Protein AF-A0A1L5F474-F1 (afdb_monomer)

Radius of gyration: 20.45 Å; Cα contacts (8 Å, |Δi|>4): 231; chains: 1; bounding box: 48×56×51 Å

Solvent-accessible surface area (backbone atoms only — not comparable to full-atom values): 13582 Å² total; per-residue (Å²): 78,25,45,49,99,73,56,52,64,75,55,48,46,53,53,47,50,52,28,51,78,68,73,43,86,62,67,48,49,37,21,39,47,88,67,33,95,58,59,66,64,55,47,56,61,44,50,77,70,38,75,96,42,57,77,45,77,23,29,89,84,50,83,69,36,59,54,78,58,49,77,72,47,37,75,93,40,76,46,71,70,80,62,70,86,91,40,46,65,68,63,49,52,27,63,72,58,76,43,83,78,57,87,75,73,69,94,60,100,56,103,72,82,82,78,74,72,85,54,74,45,79,43,78,34,82,93,17,28,37,37,34,47,55,59,60,57,62,92,71,59,50,54,64,69,37,49,58,63,77,40,38,70,57,54,60,37,44,71,63,25,78,45,96,81,66,81,76,79,83,64,80,67,32,38,55,52,51,32,34,76,72,66,78,37,60,67,71,56,54,51,51,51,53,48,52,53,48,57,49,54,57,49,54,53,54,49,53,49,52,50,50,51,50,54,52,51,53,53,54,56,64,67,73,78,117

Secondary structure (DSSP, 8-state):
-BSSTT--HHHHHHHHHHHHHTT----EEEB-GGG-S-HHHHHHHHHTT-TT--EEE--SSSTTTTHHHHTT--TT-EEE----TTSSHHHHHHHHHTS--S------SSS-------S-EEEEETTTEEEEE---STTTTTTHHHHHHHTHHHHHHHTTSSSTT--SSS-TT-HHHHHHHTTSS-HHHHHHHHHHHHHHHHHHHHHHHHHHHHHHHHHHHHTS--

Organism: Clostridium kluyveri (NCBI:txid1534)

Nearest PDB structures (foldseek):
  2rcn-assembly1_A  TM=5.311E-01  e=1.733E-11  Salmonella enterica subsp. enterica serovar Typhimurium str. LT2
  4a2i-assembly1_V  TM=5.352E-01  e=2.520E-11  Salmonella enterica subsp. enterica serovar Typhimurium
  3cnl-assembly1_A  TM=4.778E-01  e=1.167E-02  Thermotoga maritima
  1wf3-assembly1_A  TM=7.637E-01  e=7.648E+00  Thermus thermophilus HB8
  1f51-assembly2_G  TM=3.578E-01  e=9.814E+00  Bacillus subtilis

InterPro domains:
  IPR004881 Ribosome biogenesis GTPase RsgA [PTHR32120] (2-218)
  IPR004881 Ribosome biogenesis GTPase RsgA [TIGR00157] (7-196)
  IPR004881 Ribosome biogenesis GTPase RsgA [cd01854] (1-198)
  IPR010914 RsgA GTPase domain [PF03193] (1-142)
  IPR010914 RsgA GTPase domain [PS50936] (1-138)
  IPR027417 P-loop containing nucleoside triphosphate hydrolase [G3DSA:3.40.50.300] (1-141)
  IPR027417 P-loop containing nucleoside triphosphate hydrolase [SSF52540] (4-202)
  IPR030378 Circularly permuted (CP)-type guanine nucleotide-binding (G) domain [PS51721] (1-140)

Foldseek 3Di:
DEQALLQDQVLVLVVCVVCVVVVHQDAAEYEQCVRHPCVPVSVVSNCVRQPPHHYQYAYLPDDCSLVVVLVQQAPPDEDEDADDPPRCPLSSVCVQQVHPPDPPPDPDPDPDPPPQPPDFDFDARPRGGTYTDPNYDVVVVSLVVSLCVSCVVVVVQQVQAPDPPDPVPDDPRRSSVVCCVVVVDPPVSSVVSSVSVVVVVVVVVVVVVVVVVVVVVVVVVVVVVD

Structure (mmCIF, N/CA/C/O backbone):
data_AF-A0A1L5F474-F1
#
_entry.id   AF-A0A1L5F474-F1
#
loop_
_atom_site.group_PDB
_atom_site.id
_atom_site.type_symbol
_atom_site.label_atom_id
_atom_site.label_alt_id
_atom_site.label_comp_id
_atom_site.label_asym_id
_atom_site.label_entity_id
_atom_site.label_seq_id
_atom_site.pdbx_PDB_ins_code
_atom_site.Cartn_x
_atom_site.Cartn_y
_atom_site.Cartn_z
_atom_site.occupancy
_atom_site.B_iso_or_equiv
_atom_site.auth_seq_id
_atom_site.auth_comp_id
_atom_site.auth_asym_id
_atom_site.auth_atom_id
_atom_site.pdbx_PDB_model_num
ATOM 1 N N . MET A 1 1 ? -3.195 1.097 0.218 1.00 83.88 1 MET A N 1
ATOM 2 C CA . MET A 1 1 ? -2.352 1.278 -0.989 1.00 83.88 1 MET A CA 1
ATOM 3 C C . MET A 1 1 ? -1.995 2.754 -1.123 1.00 83.88 1 MET A C 1
ATOM 5 O O . MET A 1 1 ? -2.786 3.563 -0.664 1.00 83.88 1 MET A O 1
ATOM 9 N N . SER A 1 2 ? -0.843 3.127 -1.688 1.00 84.81 2 SER A N 1
ATOM 10 C CA . SER A 1 2 ? -0.497 4.543 -1.917 1.00 84.81 2 SER A CA 1
ATOM 11 C C . SER A 1 2 ? -0.770 4.985 -3.354 1.00 84.81 2 SER A C 1
ATOM 13 O O . SER A 1 2 ? -0.535 4.221 -4.283 1.00 84.81 2 SER A O 1
ATOM 15 N N . LEU A 1 3 ? -1.212 6.232 -3.531 1.00 82.62 3 LEU A N 1
ATOM 16 C CA . LEU A 1 3 ? -1.527 6.865 -4.822 1.00 82.62 3 LEU A CA 1
ATOM 17 C C . LEU A 1 3 ? -0.298 7.484 -5.521 1.00 82.62 3 LEU A C 1
ATOM 19 O O . LEU A 1 3 ? -0.404 8.460 -6.254 1.00 82.62 3 LEU A O 1
ATOM 23 N N . ASN A 1 4 ? 0.889 6.931 -5.279 1.00 78.69 4 ASN A N 1
ATOM 24 C CA . ASN A 1 4 ? 2.140 7.355 -5.912 1.00 78.69 4 ASN A CA 1
ATOM 25 C C . ASN A 1 4 ? 2.580 6.322 -6.971 1.00 78.69 4 ASN A C 1
ATOM 27 O O . ASN A 1 4 ? 1.798 5.471 -7.384 1.00 78.69 4 ASN A O 1
ATOM 31 N N . LYS A 1 5 ? 3.858 6.343 -7.374 1.00 68.50 5 LYS A N 1
ATOM 32 C CA . LYS A 1 5 ? 4.442 5.386 -8.339 1.00 68.50 5 LYS A CA 1
ATOM 33 C C . LYS A 1 5 ? 4.348 3.897 -7.931 1.00 68.50 5 LYS A C 1
ATOM 35 O O . LYS A 1 5 ? 4.703 3.045 -8.734 1.00 68.50 5 LYS A O 1
ATOM 40 N N . ASP A 1 6 ? 3.898 3.590 -6.710 1.00 68.56 6 ASP A N 1
ATOM 41 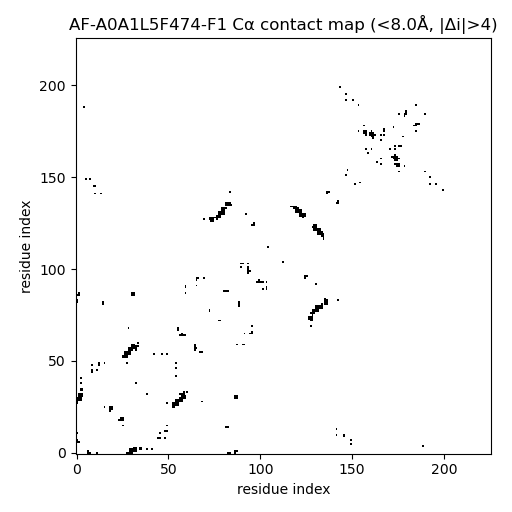C CA . ASP A 1 6 ? 3.683 2.230 -6.182 1.00 68.56 6 ASP A CA 1
ATOM 42 C C . ASP A 1 6 ? 2.188 1.819 -6.170 1.00 68.56 6 ASP A C 1
ATOM 44 O O . ASP A 1 6 ? 1.793 0.857 -5.508 1.00 68.56 6 ASP A O 1
ATOM 48 N N . PHE A 1 7 ? 1.327 2.560 -6.877 1.00 80.88 7 PHE A N 1
ATOM 49 C CA . PHE A 1 7 ? -0.065 2.172 -7.101 1.00 80.88 7 PHE A CA 1
ATOM 50 C C . PHE A 1 7 ? -0.129 0.887 -7.941 1.00 80.88 7 PHE A C 1
ATOM 52 O O . PHE A 1 7 ? 0.344 0.861 -9.077 1.00 80.88 7 PHE A O 1
ATOM 59 N N . ASN A 1 8 ? -0.721 -0.176 -7.389 1.00 82.31 8 ASN A N 1
ATOM 60 C CA . ASN A 1 8 ? -0.823 -1.475 -8.050 1.00 82.31 8 ASN A CA 1
ATOM 61 C C . ASN A 1 8 ? -2.159 -2.164 -7.723 1.00 82.31 8 ASN A C 1
ATOM 63 O O . ASN A 1 8 ? -2.368 -2.659 -6.612 1.00 82.31 8 ASN A O 1
ATOM 67 N N . VAL A 1 9 ? -3.036 -2.236 -8.726 1.00 85.38 9 VAL A N 1
ATOM 68 C CA . VAL A 1 9 ? -4.378 -2.833 -8.634 1.00 85.38 9 VAL A CA 1
ATOM 69 C C . VAL A 1 9 ? -4.314 -4.344 -8.394 1.00 85.38 9 VAL A C 1
ATOM 71 O O . VAL A 1 9 ? -4.971 -4.844 -7.487 1.00 85.38 9 VAL A O 1
ATOM 74 N N . SER A 1 10 ? -3.457 -5.081 -9.108 1.00 78.25 10 SER A N 1
ATOM 75 C CA . SER A 1 10 ? -3.305 -6.533 -8.907 1.00 78.25 10 SER A CA 1
ATOM 76 C C . SER A 1 10 ? -2.831 -6.895 -7.497 1.00 78.25 10 SER A C 1
ATOM 78 O O . SER A 1 10 ? -3.175 -7.947 -6.963 1.00 78.25 10 SER A O 1
ATOM 80 N N . ARG A 1 11 ? -2.022 -6.037 -6.872 1.00 78.31 11 ARG A N 1
ATOM 81 C CA . ARG A 1 11 ? -1.599 -6.198 -5.478 1.00 78.31 11 ARG A CA 1
ATOM 82 C C . ARG A 1 11 ? -2.772 -5.985 -4.530 1.00 78.31 11 ARG A C 1
ATOM 84 O O . ARG A 1 11 ? -2.922 -6.736 -3.568 1.00 78.31 11 ARG A O 1
ATOM 91 N N . LEU A 1 12 ? -3.591 -4.971 -4.805 1.00 85.06 12 LEU A N 1
ATOM 92 C CA . LEU A 1 12 ? -4.800 -4.698 -4.040 1.00 85.06 12 LEU A CA 1
ATOM 93 C C . LEU A 1 12 ? -5.790 -5.858 -4.081 1.00 85.06 12 LEU A C 1
ATOM 95 O O . LEU A 1 12 ? -6.280 -6.264 -3.030 1.00 85.06 12 LEU A O 1
ATOM 99 N N . GLU A 1 13 ? -6.011 -6.429 -5.257 1.00 84.38 13 GLU A N 1
ATOM 100 C CA . GLU A 1 13 ? -6.875 -7.594 -5.448 1.00 84.38 13 GLU A CA 1
ATOM 101 C C . GLU A 1 13 ? -6.460 -8.760 -4.538 1.00 84.38 13 GLU A C 1
ATOM 103 O O . GLU A 1 13 ? -7.282 -9.307 -3.808 1.00 84.38 13 GLU A O 1
ATOM 108 N N . ARG A 1 14 ? -5.157 -9.062 -4.459 1.00 80.38 14 ARG A N 1
ATOM 109 C CA . ARG A 1 14 ? -4.642 -10.108 -3.557 1.00 80.38 14 ARG A CA 1
ATOM 110 C C . ARG A 1 14 ? -4.868 -9.790 -2.079 1.00 80.38 14 ARG A C 1
ATOM 112 O O . ARG A 1 14 ? -5.187 -10.694 -1.311 1.00 80.38 14 ARG A O 1
ATOM 119 N N . TYR A 1 15 ? -4.693 -8.532 -1.660 1.00 83.50 15 TYR A N 1
ATOM 120 C CA . TYR A 1 15 ? -4.994 -8.126 -0.279 1.00 83.50 15 TYR A CA 1
ATOM 121 C C . TYR A 1 15 ? -6.467 -8.360 0.061 1.00 83.50 15 TYR A C 1
ATOM 123 O O . TYR A 1 15 ? -6.776 -8.836 1.153 1.00 83.50 15 TYR A O 1
ATOM 131 N N . ILE A 1 16 ? -7.358 -8.028 -0.876 1.00 86.50 16 ILE A N 1
ATOM 132 C CA . ILE A 1 16 ? -8.800 -8.223 -0.732 1.00 86.50 16 ILE A CA 1
ATOM 133 C C . ILE A 1 16 ? -9.119 -9.715 -0.593 1.00 86.50 16 ILE A C 1
ATOM 135 O O . ILE A 1 16 ? -9.846 -10.081 0.328 1.00 86.50 16 ILE A O 1
ATOM 139 N N . SER A 1 17 ? -8.529 -10.577 -1.427 1.00 81.00 17 SER A N 1
ATOM 140 C CA . SER A 1 17 ? -8.707 -12.033 -1.328 1.00 81.00 17 SER A CA 1
ATOM 141 C C . SER A 1 17 ? -8.313 -12.580 0.046 1.00 81.00 17 SER A C 1
ATOM 143 O O . SER A 1 17 ? -9.107 -13.274 0.667 1.00 81.00 17 SER A O 1
ATOM 145 N N . ILE A 1 18 ? -7.142 -12.204 0.576 1.00 80.00 18 ILE A N 1
ATOM 146 C CA . ILE A 1 18 ? -6.711 -12.657 1.913 1.00 80.00 18 ILE A CA 1
ATOM 147 C C . ILE A 1 18 ? -7.673 -12.197 3.003 1.00 80.00 18 ILE A C 1
ATOM 149 O O . ILE A 1 18 ? -7.975 -12.955 3.923 1.00 80.00 18 ILE A O 1
ATOM 153 N N . ALA A 1 19 ? -8.108 -10.936 2.942 1.00 84.50 19 ALA A N 1
ATOM 154 C CA . ALA A 1 19 ? -9.016 -10.394 3.943 1.00 84.50 19 ALA A CA 1
ATOM 155 C C . ALA A 1 19 ? -10.310 -11.217 3.981 1.00 84.50 19 ALA A C 1
ATOM 157 O O . ALA A 1 19 ? -10.716 -11.656 5.058 1.00 84.50 19 ALA A O 1
ATOM 158 N N . TRP A 1 20 ? -10.880 -11.522 2.815 1.00 83.50 20 TRP A N 1
ATOM 159 C CA . TRP A 1 20 ? -12.056 -12.381 2.712 1.00 83.50 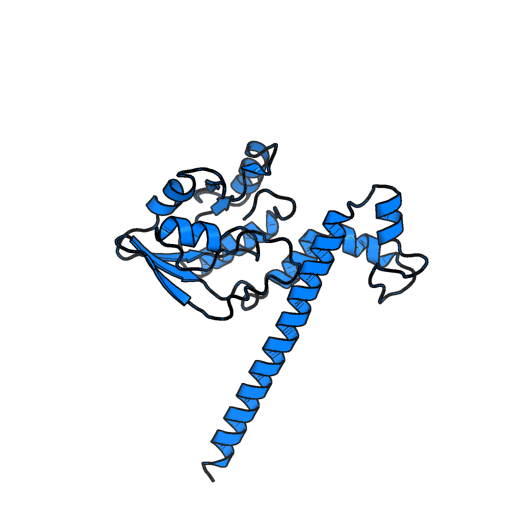20 TRP A CA 1
ATOM 160 C C . TRP A 1 20 ? -11.811 -13.814 3.190 1.00 83.50 20 TRP A C 1
ATOM 162 O O . TRP A 1 20 ? -12.611 -14.317 3.977 1.00 83.50 20 TRP A O 1
ATOM 172 N N . ASP A 1 21 ? -10.697 -14.442 2.806 1.00 77.69 21 ASP A N 1
ATOM 173 C CA . ASP A 1 21 ? -10.337 -15.799 3.252 1.00 77.69 21 ASP A CA 1
ATOM 174 C C . ASP A 1 21 ? -10.168 -15.878 4.778 1.00 77.69 21 ASP A C 1
ATOM 176 O O . ASP A 1 21 ? -10.457 -16.899 5.403 1.00 77.69 21 ASP A O 1
ATOM 180 N N . SER A 1 22 ? -9.745 -14.775 5.401 1.00 75.62 22 SER A N 1
ATOM 181 C CA . SER A 1 22 ? -9.639 -14.637 6.858 1.00 75.62 22 SER A CA 1
ATOM 182 C C . SER A 1 22 ? -10.966 -14.315 7.560 1.00 75.62 22 SER A C 1
ATOM 184 O O . SER A 1 22 ? -10.979 -14.128 8.777 1.00 75.62 22 SER A O 1
ATOM 186 N N . MET A 1 23 ? -12.073 -14.226 6.812 1.00 84.38 23 MET A N 1
ATOM 187 C CA . MET A 1 23 ? -13.393 -13.761 7.269 1.00 84.38 23 MET A CA 1
ATOM 188 C C . MET A 1 23 ? -13.395 -12.330 7.835 1.00 84.38 23 MET A C 1
ATOM 190 O O . MET A 1 23 ? -14.332 -11.925 8.527 1.00 84.38 23 MET A O 1
ATOM 194 N N . ALA A 1 24 ? -12.359 -11.545 7.541 1.00 86.50 24 ALA A N 1
ATOM 195 C CA . ALA A 1 24 ? -12.303 -10.136 7.886 1.00 86.50 24 ALA A CA 1
ATOM 196 C C . ALA A 1 24 ? -13.079 -9.310 6.855 1.00 86.50 24 ALA A C 1
ATOM 198 O O . ALA A 1 24 ? -13.122 -9.640 5.672 1.00 86.50 24 ALA A O 1
ATOM 199 N N . THR A 1 25 ? -13.658 -8.191 7.288 1.00 89.81 25 THR A N 1
ATOM 200 C CA . THR A 1 25 ? -14.253 -7.217 6.366 1.00 89.81 25 THR A CA 1
ATOM 201 C C . THR A 1 25 ? -13.153 -6.299 5.822 1.00 89.81 25 THR A C 1
ATOM 203 O O . THR A 1 25 ? -12.591 -5.523 6.604 1.00 89.81 25 THR A O 1
ATOM 206 N N . PRO A 1 26 ? -12.810 -6.360 4.521 1.00 91.62 26 PRO A N 1
ATOM 207 C CA . PRO A 1 26 ? -11.813 -5.464 3.953 1.00 91.62 26 PRO A CA 1
ATOM 208 C C . PRO A 1 26 ? -12.330 -4.024 3.898 1.00 91.62 26 PRO A C 1
ATOM 210 O O . PRO A 1 26 ? -13.511 -3.772 3.679 1.00 91.62 26 PRO A O 1
ATOM 213 N N . VAL A 1 27 ? -11.408 -3.076 4.050 1.00 92.44 27 VAL A N 1
ATOM 214 C CA . VAL A 1 27 ? -11.613 -1.652 3.761 1.00 92.44 27 VAL A CA 1
ATOM 215 C C . VAL A 1 27 ? -10.373 -1.170 3.023 1.00 92.44 27 VAL A C 1
ATOM 217 O O . VAL A 1 27 ? -9.249 -1.344 3.505 1.00 92.44 27 VAL A O 1
ATOM 220 N N . VAL A 1 28 ? -10.551 -0.576 1.846 1.00 92.81 28 VAL A N 1
ATOM 221 C CA . VAL A 1 28 ? -9.430 -0.070 1.054 1.00 92.81 28 VAL A CA 1
ATOM 222 C C . VAL A 1 28 ? -9.107 1.347 1.494 1.00 92.81 28 VAL A C 1
ATOM 224 O O . VAL A 1 28 ? -9.942 2.239 1.433 1.00 92.81 28 VAL A O 1
ATOM 227 N N . VAL A 1 29 ? -7.858 1.580 1.893 1.00 91.44 29 VAL A N 1
ATOM 228 C CA . VAL A 1 29 ? -7.361 2.927 2.206 1.00 91.44 29 VAL A CA 1
ATOM 229 C C . VAL A 1 29 ? -6.315 3.337 1.173 1.00 91.44 29 VAL A C 1
ATOM 231 O O . VAL A 1 29 ? -5.248 2.719 1.078 1.00 91.44 29 VAL A O 1
ATOM 234 N N . LEU A 1 30 ? -6.625 4.377 0.402 1.00 91.75 30 LEU A N 1
ATOM 235 C CA . LEU A 1 30 ? -5.772 5.021 -0.592 1.00 91.75 30 LEU A CA 1
ATOM 236 C C . LEU A 1 30 ? -5.059 6.212 0.053 1.00 91.75 30 LEU A C 1
ATOM 238 O O . LEU A 1 30 ? -5.665 7.239 0.343 1.00 91.75 30 LEU A O 1
ATOM 242 N N . THR A 1 31 ? -3.769 6.058 0.333 1.00 88.00 31 THR A N 1
ATOM 243 C CA . THR A 1 31 ? -2.940 7.056 1.020 1.00 88.00 31 THR A CA 1
ATOM 244 C C . THR A 1 31 ? -2.151 7.917 0.033 1.00 88.00 31 THR A C 1
ATOM 246 O O . THR A 1 31 ? -1.983 7.554 -1.130 1.00 88.00 31 THR A O 1
ATOM 249 N N . LYS A 1 32 ? -1.583 9.028 0.521 1.00 86.88 32 LYS A N 1
ATOM 250 C CA . LYS A 1 32 ? -0.748 9.960 -0.263 1.00 86.88 32 LYS A CA 1
ATOM 251 C C . LYS A 1 32 ? -1.472 10.572 -1.470 1.00 86.88 32 LYS A C 1
ATOM 253 O O . LYS A 1 32 ? -0.870 10.752 -2.524 1.00 86.88 32 LYS A O 1
ATOM 258 N N . SER A 1 33 ? -2.765 10.864 -1.324 1.00 87.12 33 SER A N 1
ATOM 259 C CA . SER A 1 33 ? -3.553 11.550 -2.364 1.00 87.12 33 SER A CA 1
ATOM 260 C C . SER A 1 33 ? -2.964 12.900 -2.783 1.00 87.12 33 SER A C 1
ATOM 262 O O . SER A 1 33 ? -3.133 13.296 -3.926 1.00 87.12 33 SER A O 1
ATOM 264 N N . ASP A 1 34 ? -2.194 13.552 -1.910 1.00 83.94 34 ASP A N 1
ATOM 265 C CA . ASP A 1 34 ? 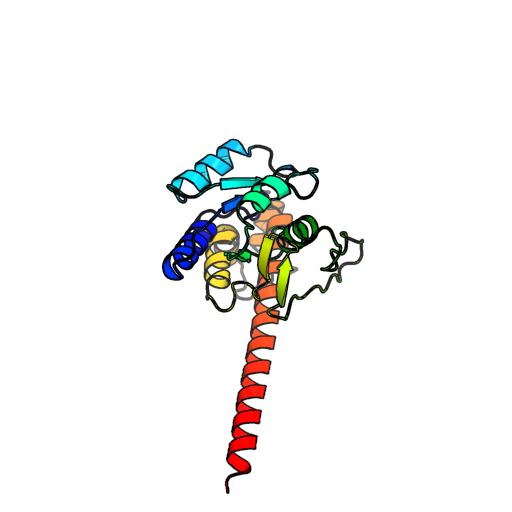-1.436 14.778 -2.191 1.00 83.94 34 ASP A CA 1
ATOM 266 C C . ASP A 1 34 ? -0.377 14.635 -3.297 1.00 83.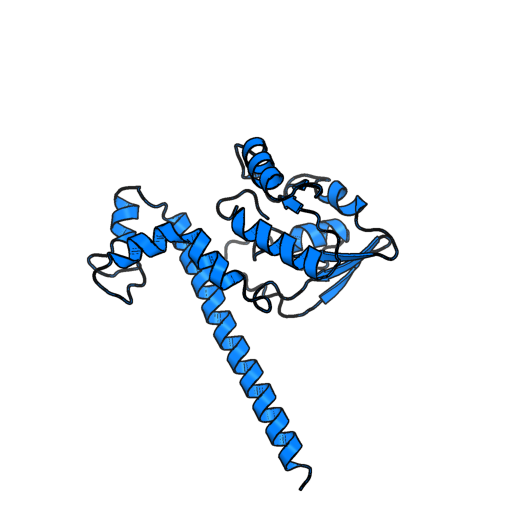94 34 ASP A C 1
ATOM 268 O O . ASP A 1 34 ? 0.032 15.634 -3.879 1.00 83.94 34 ASP A O 1
ATOM 272 N N . LEU A 1 35 ? 0.064 13.411 -3.600 1.00 82.88 35 LEU A N 1
ATOM 273 C CA . LEU A 1 35 ? 1.060 13.131 -4.642 1.00 82.88 35 LEU A CA 1
ATOM 274 C C . LEU A 1 35 ? 0.431 12.651 -5.957 1.00 82.88 35 LEU A C 1
ATOM 276 O O . LEU A 1 35 ? 1.152 12.209 -6.854 1.00 82.88 35 LEU A O 1
ATOM 280 N N . CYS A 1 36 ? -0.897 12.672 -6.054 1.00 86.00 36 CYS A N 1
ATOM 281 C CA . CYS A 1 36 ? -1.640 12.122 -7.175 1.00 86.00 36 CYS A CA 1
ATOM 282 C C . CYS A 1 36 ? -2.409 13.229 -7.894 1.00 86.00 36 CYS A C 1
ATOM 284 O O . CYS A 1 36 ? -3.265 13.878 -7.302 1.00 86.00 36 CYS A O 1
ATOM 286 N N . ASN A 1 37 ? -2.120 13.416 -9.181 1.00 85.44 37 ASN A N 1
ATOM 287 C CA . ASN A 1 37 ? -2.796 14.429 -9.995 1.00 85.44 37 ASN A CA 1
ATOM 288 C C . ASN A 1 37 ? -4.214 14.005 -10.412 1.00 85.44 37 ASN A C 1
ATOM 290 O O . ASN A 1 37 ? -5.047 14.865 -10.668 1.00 85.44 37 ASN A O 1
ATOM 294 N N . ASP A 1 38 ? -4.476 12.698 -10.488 1.00 90.00 38 ASP A N 1
ATOM 295 C CA . ASP A 1 38 ? -5.746 12.133 -10.953 1.00 90.00 38 ASP A CA 1
ATOM 296 C C . ASP A 1 38 ? -6.220 11.034 -9.994 1.00 90.00 38 ASP A C 1
ATOM 298 O O . ASP A 1 38 ? -6.056 9.831 -10.215 1.00 90.00 38 ASP A O 1
ATOM 302 N N . VAL A 1 39 ? -6.746 11.477 -8.854 1.00 90.62 39 VAL A N 1
ATOM 303 C CA . VAL A 1 39 ? -7.266 10.586 -7.813 1.00 90.62 39 VAL A CA 1
ATOM 304 C C . VAL A 1 39 ? -8.530 9.869 -8.292 1.00 90.62 39 VAL A C 1
ATOM 306 O O . VAL A 1 39 ? -8.708 8.697 -7.971 1.00 90.62 39 VAL A O 1
ATOM 309 N N . GLU A 1 40 ? -9.388 10.538 -9.066 1.00 91.50 40 GLU A N 1
ATOM 310 C CA . GLU A 1 40 ? -10.665 9.983 -9.529 1.00 91.50 40 GLU A CA 1
ATOM 311 C C . GLU A 1 40 ? -10.459 8.774 -10.442 1.00 91.50 40 GLU A C 1
ATOM 313 O O . GLU A 1 40 ? -11.036 7.716 -10.183 1.00 91.50 40 GLU A O 1
ATOM 318 N N . SER A 1 41 ? -9.559 8.862 -11.430 1.00 91.94 41 SER A N 1
ATOM 319 C CA . SER A 1 41 ? -9.225 7.705 -12.272 1.00 91.94 41 SER A CA 1
ATOM 320 C C . SER A 1 41 ? -8.710 6.530 -11.440 1.00 91.94 41 SER A C 1
ATOM 322 O O . SER A 1 41 ? -9.058 5.378 -11.695 1.00 91.94 41 SER A O 1
ATOM 324 N N . LYS A 1 42 ? -7.897 6.800 -10.412 1.00 91.50 42 LYS A N 1
ATOM 325 C CA . LYS A 1 42 ? -7.341 5.750 -9.547 1.00 91.50 42 LYS A CA 1
ATOM 326 C C . LYS A 1 42 ? -8.394 5.106 -8.651 1.00 91.50 42 LYS A C 1
ATOM 328 O O . LYS A 1 42 ? -8.273 3.919 -8.354 1.00 91.50 42 LYS A O 1
ATOM 333 N N . ILE A 1 43 ? -9.414 5.852 -8.230 1.00 92.44 43 ILE A N 1
ATOM 334 C CA . ILE A 1 43 ? -10.568 5.292 -7.518 1.00 92.44 43 ILE A CA 1
ATOM 335 C C . ILE A 1 43 ? -11.339 4.354 -8.446 1.00 92.44 43 ILE A C 1
ATOM 337 O O . ILE A 1 43 ? -11.581 3.221 -8.046 1.00 92.44 43 ILE A O 1
ATOM 341 N N . LEU A 1 44 ? -11.636 4.765 -9.683 1.00 92.19 44 LEU A N 1
ATOM 342 C CA . LEU A 1 44 ? -12.360 3.930 -10.654 1.00 92.19 44 LEU A CA 1
ATOM 343 C C . LEU A 1 44 ? -11.633 2.606 -10.937 1.00 92.19 44 LEU A C 1
ATOM 345 O O . LEU A 1 44 ? -12.248 1.539 -10.976 1.00 92.19 44 LEU A O 1
ATOM 349 N N . GLU A 1 45 ? -10.305 2.651 -11.077 1.00 91.94 45 GLU A N 1
ATOM 350 C CA . GLU A 1 45 ? -9.479 1.443 -11.210 1.00 91.94 45 GLU A CA 1
ATOM 351 C C . GLU A 1 45 ? -9.631 0.509 -9.999 1.00 91.94 45 GLU A C 1
ATOM 353 O O . GLU A 1 45 ? -9.713 -0.708 -10.155 1.00 91.94 45 GLU A O 1
ATOM 358 N N . VAL A 1 46 ? -9.701 1.061 -8.787 1.00 93.31 46 VAL A N 1
ATOM 359 C CA . VAL A 1 46 ? -9.882 0.280 -7.557 1.00 93.31 46 VAL A CA 1
ATOM 360 C C . VAL A 1 46 ? -11.305 -0.259 -7.429 1.00 93.31 46 VAL A C 1
ATOM 362 O O . VAL A 1 46 ? -11.475 -1.423 -7.077 1.00 93.31 46 VAL A O 1
ATOM 365 N N . GLU A 1 47 ? -12.322 0.541 -7.739 1.00 93.06 47 GLU A N 1
ATOM 366 C CA . GLU A 1 47 ? -13.733 0.138 -7.709 1.00 93.06 47 GLU A CA 1
ATOM 367 C C . GLU A 1 47 ? -14.002 -1.071 -8.607 1.00 93.06 47 GLU A C 1
ATOM 369 O O . GLU A 1 47 ? -14.801 -1.934 -8.246 1.00 93.06 47 GLU A O 1
ATOM 374 N N . SER A 1 48 ? -13.275 -1.187 -9.724 1.00 91.75 48 SER A N 1
ATOM 375 C CA . SER A 1 48 ? -13.392 -2.328 -10.638 1.00 91.75 48 SER A CA 1
ATOM 376 C C . SER A 1 48 ? -13.063 -3.684 -9.993 1.00 91.75 48 SER A C 1
ATOM 378 O O . SER A 1 48 ? -13.611 -4.703 -10.412 1.00 91.75 48 SER A O 1
ATOM 380 N N . ILE A 1 49 ? -12.215 -3.705 -8.956 1.00 88.88 49 ILE A N 1
ATOM 381 C CA . ILE A 1 49 ? -11.811 -4.925 -8.231 1.00 88.88 49 ILE A CA 1
ATOM 382 C C . ILE A 1 49 ? -12.348 -4.986 -6.794 1.00 88.88 49 ILE A C 1
ATOM 384 O O . ILE A 1 49 ? -12.354 -6.050 -6.177 1.00 88.88 49 ILE A O 1
ATOM 388 N N . ALA A 1 50 ? -12.787 -3.856 -6.237 1.00 89.94 50 ALA A N 1
ATOM 389 C CA . ALA A 1 50 ? -13.198 -3.704 -4.844 1.00 89.94 50 ALA A CA 1
ATOM 390 C C . ALA A 1 50 ? -14.728 -3.583 -4.711 1.00 89.94 50 ALA A C 1
ATOM 392 O O . ALA A 1 50 ? -15.246 -2.712 -4.014 1.00 89.94 50 ALA A O 1
ATOM 393 N N . ILE A 1 51 ? -15.465 -4.458 -5.398 1.00 87.38 51 ILE A N 1
ATOM 394 C CA . ILE A 1 51 ? -16.930 -4.404 -5.465 1.00 87.38 51 ILE A CA 1
ATOM 395 C C . ILE A 1 51 ? -17.534 -4.605 -4.069 1.00 87.38 51 ILE A C 1
ATOM 397 O O . ILE A 1 51 ? -17.296 -5.619 -3.414 1.00 87.38 51 ILE A O 1
ATOM 401 N N . GLY A 1 52 ? -18.340 -3.637 -3.621 1.00 86.56 52 GLY A N 1
ATOM 402 C CA . GLY A 1 52 ? -18.980 -3.670 -2.302 1.00 86.56 52 GLY A CA 1
ATOM 403 C C . GLY A 1 52 ? -18.019 -3.446 -1.129 1.00 86.56 52 GLY A C 1
ATOM 404 O O . GLY A 1 52 ? -18.396 -3.690 0.016 1.00 86.56 52 GLY A O 1
ATOM 405 N N . ILE A 1 53 ? -16.790 -2.999 -1.401 1.00 93.69 53 ILE A N 1
ATOM 406 C CA . ILE A 1 53 ? -15.779 -2.681 -0.393 1.00 93.69 53 ILE A CA 1
ATOM 407 C C . ILE A 1 53 ? -15.651 -1.165 -0.283 1.00 93.69 53 ILE A C 1
ATOM 409 O O . ILE A 1 53 ? -15.504 -0.466 -1.283 1.00 93.69 53 ILE A O 1
ATOM 413 N N . ASP A 1 54 ? -15.653 -0.655 0.946 1.00 92.94 54 ASP A N 1
ATOM 414 C CA . ASP A 1 54 ? -15.466 0.772 1.186 1.00 92.94 54 ASP A CA 1
ATOM 415 C C . ASP A 1 54 ? -14.056 1.224 0.777 1.00 92.94 54 ASP A C 1
ATOM 417 O O . ASP A 1 54 ? -13.049 0.656 1.219 1.00 92.94 54 ASP A O 1
ATOM 421 N N . ILE A 1 55 ? -13.989 2.296 -0.016 1.00 92.62 55 ILE A N 1
ATOM 422 C CA . ILE A 1 55 ? -12.744 2.939 -0.440 1.00 92.62 55 ILE A CA 1
ATOM 423 C C . ILE A 1 55 ? -12.626 4.292 0.258 1.00 92.62 55 ILE A C 1
ATOM 425 O O . ILE A 1 55 ? -13.486 5.162 0.142 1.00 92.62 55 ILE A O 1
ATOM 429 N N . LEU A 1 56 ? -11.534 4.482 0.992 1.00 91.31 56 LEU A N 1
ATOM 430 C CA . LEU A 1 56 ? -11.220 5.712 1.706 1.00 91.31 56 LEU A CA 1
ATOM 431 C C . LEU A 1 56 ? -9.996 6.363 1.081 1.00 91.31 56 LEU A C 1
ATOM 433 O O . LEU A 1 56 ? -8.946 5.732 0.980 1.00 91.31 56 LEU A O 1
ATOM 437 N N . VAL A 1 57 ? -10.093 7.643 0.745 1.00 89.69 57 VAL A N 1
ATOM 438 C CA . VAL A 1 57 ? -8.954 8.426 0.263 1.00 89.69 57 VAL A CA 1
ATOM 439 C C . VAL A 1 57 ? -8.421 9.298 1.388 1.00 89.69 57 VAL A C 1
ATOM 441 O O . VAL A 1 57 ? -9.174 9.957 2.102 1.00 89.69 57 VAL A O 1
ATOM 444 N N . THR A 1 58 ? -7.105 9.291 1.572 1.00 88.06 58 THR A N 1
ATOM 445 C CA . THR A 1 58 ? -6.442 10.033 2.640 1.00 88.06 58 THR A CA 1
ATOM 446 C C . THR A 1 58 ? -5.057 10.517 2.233 1.00 88.06 58 THR A C 1
ATOM 448 O O . THR A 1 58 ? -4.441 10.042 1.272 1.00 88.06 58 THR A O 1
ATOM 451 N N . SER A 1 59 ? -4.541 11.480 2.985 1.00 82.56 59 SER A N 1
ATOM 452 C CA . SER A 1 59 ? -3.189 11.998 2.851 1.00 82.56 59 SER A CA 1
ATOM 453 C C . SER A 1 59 ? -2.535 12.140 4.226 1.00 82.56 59 SER A C 1
ATOM 455 O O . SER A 1 59 ? -3.167 12.484 5.228 1.00 82.56 59 SER A O 1
ATOM 457 N N . GLY A 1 60 ? -1.226 11.877 4.264 1.00 71.56 60 GLY A N 1
ATOM 458 C CA . GLY A 1 60 ? -0.399 12.102 5.445 1.00 71.56 60 GLY A CA 1
ATOM 459 C C . GLY A 1 60 ? -0.245 13.583 5.796 1.00 71.56 60 GLY A C 1
ATOM 460 O O . GLY A 1 60 ? 0.006 13.880 6.962 1.00 71.56 60 GLY A O 1
ATOM 461 N N . VAL A 1 61 ? -0.462 14.500 4.849 1.00 73.38 61 VAL A N 1
ATOM 462 C CA . VAL A 1 61 ? -0.385 15.952 5.085 1.00 73.38 61 VAL A CA 1
ATOM 463 C C . VAL A 1 61 ? -1.742 16.579 5.396 1.00 73.38 61 VAL A C 1
ATOM 465 O O . VAL A 1 61 ? -1.789 17.611 6.054 1.00 73.38 61 VAL A O 1
ATOM 468 N N . LEU A 1 62 ? -2.849 15.933 5.011 1.00 72.25 62 LEU A N 1
ATOM 469 C CA . LEU A 1 62 ? -4.189 16.435 5.309 1.00 72.25 62 LEU A CA 1
ATOM 470 C C . LEU A 1 62 ? -4.514 16.278 6.804 1.00 72.25 62 LEU A C 1
ATOM 472 O O . LEU A 1 62 ? -4.411 15.185 7.387 1.00 72.25 62 LEU A O 1
ATOM 476 N N . GLU A 1 63 ? -4.931 17.376 7.428 1.00 68.56 63 GLU A N 1
ATOM 477 C CA . GLU A 1 63 ? -5.508 17.359 8.766 1.00 68.56 63 GLU A CA 1
ATOM 478 C C . GLU A 1 63 ? -6.878 16.665 8.718 1.00 68.56 63 GLU A C 1
ATOM 480 O O . GLU A 1 63 ? -7.659 16.854 7.791 1.00 68.56 63 GLU A O 1
ATOM 485 N N . GLY A 1 64 ? -7.145 15.758 9.659 1.00 66.75 64 GLY A N 1
ATOM 486 C CA . GLY A 1 64 ? -8.400 14.998 9.683 1.00 66.75 64 GLY A CA 1
ATOM 487 C C . GLY A 1 64 ? -8.541 13.876 8.640 1.00 66.75 64 GLY A C 1
ATOM 488 O O . GLY A 1 64 ? -9.494 13.106 8.722 1.00 66.75 64 GLY A O 1
ATOM 489 N N . GLY A 1 65 ? -7.583 13.672 7.726 1.00 69.38 65 GLY A N 1
ATOM 490 C CA . GLY A 1 65 ? -7.663 12.614 6.698 1.00 69.38 65 GLY A CA 1
ATOM 491 C C . GLY A 1 65 ? -7.760 11.179 7.244 1.00 69.38 65 GLY A C 1
ATOM 492 O O . GLY A 1 65 ? -8.154 10.259 6.533 1.00 69.38 65 GLY A O 1
ATOM 493 N N . TYR A 1 66 ? -7.417 10.964 8.512 1.00 75.25 66 TYR A N 1
ATOM 494 C CA . TYR A 1 66 ? -7.518 9.678 9.209 1.00 75.25 66 TYR A CA 1
ATOM 495 C C . TYR A 1 66 ? -8.880 9.464 9.893 1.00 75.25 66 TYR A C 1
ATOM 497 O O . TYR A 1 66 ? -9.191 8.344 10.299 1.00 75.25 66 TYR A O 1
ATOM 505 N N . LEU A 1 67 ? -9.713 10.505 10.017 1.00 78.94 67 LEU A N 1
ATOM 506 C CA . LEU A 1 67 ? -11.019 10.427 10.684 1.00 78.94 67 LEU A CA 1
ATOM 507 C C . LEU A 1 67 ? -11.965 9.464 9.962 1.00 78.94 67 LEU A C 1
ATOM 509 O O . LEU A 1 67 ? -12.701 8.723 10.608 1.00 78.94 67 LEU A O 1
ATOM 513 N N . ALA A 1 68 ? -11.878 9.405 8.630 1.00 81.81 68 ALA A N 1
ATOM 514 C CA . ALA A 1 68 ? -12.632 8.450 7.826 1.00 81.81 68 ALA A CA 1
ATOM 515 C C . ALA A 1 68 ? -12.284 6.990 8.162 1.00 81.81 68 ALA A C 1
ATOM 517 O O . ALA A 1 68 ? -13.140 6.125 8.039 1.00 81.81 68 ALA A O 1
ATOM 518 N N . VAL A 1 69 ? -11.055 6.713 8.614 1.00 83.06 69 VAL A N 1
ATOM 519 C CA . VAL A 1 69 ? -10.632 5.380 9.076 1.00 83.06 69 VAL A CA 1
ATOM 520 C C . VAL A 1 69 ? -11.126 5.128 10.501 1.00 83.06 69 VAL A C 1
ATOM 522 O O . VAL A 1 69 ? -11.533 4.015 10.823 1.00 83.06 69 VAL A O 1
ATOM 525 N N . LYS A 1 70 ? -11.168 6.174 11.341 1.00 80.31 70 LYS A N 1
ATOM 526 C CA . LYS A 1 70 ? -11.618 6.096 12.739 1.00 80.31 70 LYS A CA 1
ATOM 527 C C . LYS A 1 70 ? -13.027 5.504 12.881 1.00 80.31 70 LYS A C 1
ATOM 529 O O . LYS A 1 70 ? -13.272 4.793 13.846 1.00 80.31 70 LYS A O 1
ATOM 534 N N . LYS A 1 71 ? -13.922 5.705 11.902 1.00 83.88 71 LYS A N 1
ATOM 535 C CA . LYS A 1 71 ? -15.291 5.144 11.920 1.00 83.88 71 LYS A CA 1
ATOM 536 C C . LYS A 1 71 ? -15.346 3.607 11.945 1.00 83.88 71 LYS A C 1
ATOM 538 O O . LYS A 1 71 ? -16.356 3.050 12.359 1.00 83.88 71 LYS A O 1
ATOM 543 N N . TYR A 1 72 ? -14.280 2.921 11.524 1.00 83.06 72 TYR A N 1
ATOM 544 C CA . TYR A 1 72 ? -14.195 1.454 11.570 1.00 83.06 72 TYR A CA 1
ATOM 545 C C . TYR A 1 72 ? -13.601 0.932 12.881 1.00 83.06 72 TYR A C 1
ATOM 547 O O . TYR A 1 72 ? -13.743 -0.252 13.188 1.00 83.06 72 TYR A O 1
ATOM 555 N N . ILE A 1 73 ? -12.950 1.805 13.653 1.00 79.31 73 ILE A N 1
ATOM 556 C CA . ILE A 1 73 ? -12.268 1.482 14.906 1.00 79.31 73 ILE A CA 1
ATOM 557 C C . ILE A 1 73 ? -13.274 1.690 16.040 1.00 79.31 73 ILE A C 1
ATOM 559 O O . ILE A 1 73 ? -13.376 2.770 16.616 1.00 79.31 73 ILE A O 1
ATOM 563 N N . THR A 1 74 ? -14.089 0.665 16.287 1.00 79.50 74 THR A N 1
ATOM 564 C CA . THR A 1 74 ? -15.118 0.657 17.337 1.00 79.50 74 THR A CA 1
ATOM 565 C C . THR A 1 74 ? -14.855 -0.439 18.363 1.00 79.50 74 THR A C 1
ATOM 567 O O . THR A 1 74 ? -14.367 -1.513 18.005 1.00 79.50 74 THR A O 1
ATOM 570 N N . ASN A 1 75 ? -15.265 -0.212 19.616 1.00 75.50 75 ASN A N 1
ATOM 571 C CA . ASN A 1 75 ? -15.139 -1.193 20.698 1.00 75.50 75 ASN A CA 1
ATOM 572 C C . ASN A 1 75 ? -15.565 -2.609 20.274 1.00 75.50 75 ASN A C 1
ATOM 574 O O . ASN A 1 75 ? -16.591 -2.800 19.623 1.00 75.50 75 ASN A O 1
ATOM 578 N N . GLY A 1 76 ? -14.754 -3.598 20.655 1.00 74.81 76 GLY A N 1
ATOM 579 C CA . GLY A 1 76 ? -14.961 -5.006 20.307 1.00 74.81 76 GLY A CA 1
ATOM 580 C C . GLY A 1 76 ? -14.450 -5.415 18.921 1.00 74.81 76 GLY A C 1
ATOM 581 O O . GLY A 1 76 ? -14.517 -6.598 18.597 1.00 74.81 76 GLY A O 1
ATOM 582 N N . LYS A 1 77 ? -13.915 -4.488 18.111 1.00 79.00 77 LYS A N 1
ATOM 583 C CA . LYS A 1 77 ? -13.280 -4.814 16.826 1.00 79.00 77 LYS A CA 1
ATOM 584 C C . LYS A 1 77 ? -11.755 -4.849 16.922 1.00 79.00 77 LYS A C 1
ATOM 586 O O . LYS A 1 77 ? -11.119 -4.022 17.580 1.00 79.00 77 LYS A O 1
ATOM 591 N N . THR A 1 78 ? -11.174 -5.794 16.192 1.00 76.31 78 THR A N 1
ATOM 592 C CA . THR A 1 78 ? -9.737 -5.880 15.923 1.00 76.31 78 THR A CA 1
ATOM 593 C C . THR A 1 78 ? -9.497 -5.521 14.466 1.00 76.31 78 THR A C 1
ATOM 595 O O . THR A 1 78 ? -10.157 -6.051 13.576 1.00 76.31 78 THR A O 1
ATOM 598 N N . ILE A 1 79 ? -8.563 -4.610 14.222 1.00 81.62 79 ILE A N 1
ATOM 599 C CA . ILE A 1 79 ? -8.218 -4.106 12.896 1.00 81.62 79 ILE A CA 1
ATOM 600 C C . ILE A 1 79 ? -6.754 -4.417 12.620 1.00 81.62 79 ILE A C 1
ATOM 602 O O . ILE A 1 79 ? -5.874 -4.118 13.425 1.00 81.62 79 ILE A O 1
ATOM 606 N N . ALA A 1 80 ? -6.486 -4.985 11.451 1.00 80.50 80 ALA A N 1
ATOM 607 C CA . ALA A 1 80 ? -5.136 -5.194 10.952 1.00 80.50 80 ALA A CA 1
ATOM 608 C C . ALA A 1 80 ? -4.872 -4.240 9.783 1.00 80.50 80 ALA A C 1
ATOM 610 O O . ALA A 1 80 ? -5.667 -4.163 8.845 1.00 80.50 80 ALA A O 1
ATOM 611 N N . PHE A 1 81 ? -3.747 -3.521 9.818 1.00 79.62 81 PHE A N 1
ATOM 612 C CA . PHE A 1 81 ? -3.312 -2.716 8.676 1.00 79.62 81 PHE A CA 1
ATOM 613 C C . PHE A 1 81 ? -2.403 -3.542 7.775 1.00 79.62 81 PHE A C 1
ATOM 615 O O . PHE A 1 81 ? -1.263 -3.843 8.125 1.00 79.62 81 PHE A O 1
ATOM 622 N N . ILE A 1 82 ? -2.884 -3.846 6.572 1.00 77.31 82 ILE A N 1
ATOM 623 C CA . ILE A 1 82 ? -2.148 -4.635 5.584 1.00 77.31 82 ILE A CA 1
ATOM 624 C C . ILE A 1 82 ? -1.769 -3.742 4.395 1.00 77.31 82 ILE A C 1
ATOM 626 O O . ILE A 1 82 ? -2.539 -2.896 3.942 1.00 77.31 82 ILE A O 1
ATOM 630 N N . GLY A 1 83 ? -0.537 -3.882 3.908 1.00 74.75 83 GLY A N 1
ATOM 631 C CA . GLY A 1 83 ? -0.039 -3.121 2.764 1.00 74.75 83 GLY A CA 1
ATOM 632 C C . GLY A 1 83 ? 1.481 -3.135 2.662 1.00 74.75 83 GLY A C 1
ATOM 633 O O . GLY A 1 83 ? 2.171 -3.500 3.617 1.00 74.75 83 GLY A O 1
ATOM 634 N N . SER A 1 84 ? 2.013 -2.674 1.533 1.00 69.31 84 SER A N 1
ATOM 635 C CA . SER A 1 84 ? 3.456 -2.628 1.270 1.00 69.31 84 SER A CA 1
ATOM 636 C C . SER A 1 84 ? 4.207 -1.701 2.234 1.00 69.31 84 SER A C 1
ATOM 638 O O . SER A 1 84 ? 3.615 -0.881 2.951 1.00 69.31 84 SER A O 1
ATOM 640 N N . SER A 1 85 ? 5.532 -1.839 2.293 1.00 66.31 85 SER A N 1
ATOM 641 C CA . SER A 1 85 ? 6.383 -0.893 3.025 1.00 66.31 85 SER A CA 1
ATOM 642 C C . SER A 1 85 ? 6.237 0.517 2.440 1.00 66.31 85 SER A C 1
ATOM 644 O O . SER A 1 85 ? 6.001 0.681 1.248 1.00 66.31 85 SER A O 1
ATOM 646 N N . GLY A 1 86 ? 6.321 1.556 3.272 1.00 65.25 86 GLY A N 1
ATOM 647 C CA . GLY A 1 86 ? 6.310 2.944 2.792 1.00 65.25 86 GLY A CA 1
ATOM 648 C C . GLY A 1 86 ? 4.968 3.486 2.276 1.00 65.25 86 GLY A C 1
ATOM 649 O O . GLY A 1 86 ? 4.901 4.670 1.940 1.00 65.25 86 GLY A O 1
ATOM 650 N N . VAL A 1 87 ? 3.880 2.705 2.274 1.00 73.31 87 VAL A N 1
ATOM 651 C CA . VAL A 1 87 ? 2.537 3.196 1.886 1.00 73.31 87 VAL A CA 1
ATOM 652 C C . VAL A 1 87 ? 1.910 4.141 2.921 1.00 73.31 87 VAL A C 1
ATOM 654 O O . VAL A 1 87 ? 0.889 4.749 2.643 1.00 73.31 87 VAL A O 1
ATOM 657 N N . GLY A 1 88 ? 2.501 4.304 4.110 1.00 72.38 88 GLY A N 1
ATOM 658 C CA . GLY A 1 88 ? 2.014 5.240 5.137 1.00 72.38 88 GLY A CA 1
ATOM 659 C C . GLY A 1 88 ? 1.166 4.623 6.257 1.00 72.38 88 GLY A C 1
ATOM 660 O O . GLY A 1 88 ? 0.482 5.361 6.960 1.00 72.38 88 GLY A O 1
ATOM 661 N N . LYS A 1 89 ? 1.225 3.296 6.461 1.00 78.19 89 LYS A N 1
ATOM 662 C CA . LYS A 1 89 ? 0.523 2.597 7.560 1.00 78.19 89 LYS A CA 1
ATOM 663 C C . LYS A 1 89 ? 0.885 3.173 8.933 1.00 78.19 89 LYS A C 1
ATOM 665 O O . LYS A 1 89 ? 0.004 3.622 9.651 1.00 78.19 89 LYS A O 1
ATOM 670 N N . SER A 1 90 ? 2.176 3.246 9.261 1.00 73.50 90 SER A N 1
ATOM 671 C CA . SER A 1 90 ? 2.647 3.745 10.562 1.00 73.50 90 SER A CA 1
ATOM 672 C C . SER A 1 90 ? 2.269 5.211 10.797 1.00 73.50 90 SER A C 1
ATOM 674 O O . SER A 1 90 ? 1.874 5.577 11.899 1.00 73.50 90 SER A O 1
ATOM 676 N N . THR A 1 91 ? 2.309 6.046 9.750 1.00 77.50 91 T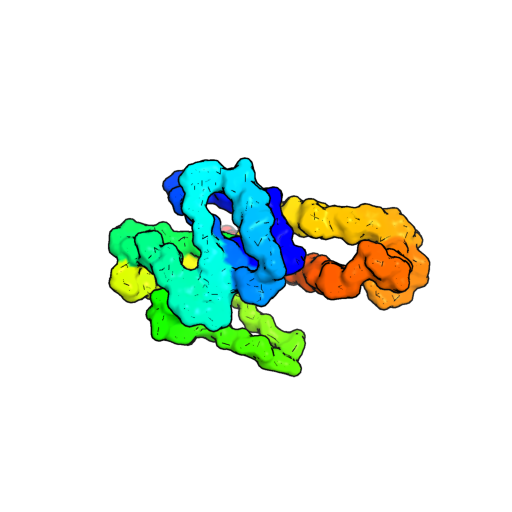HR A N 1
ATOM 677 C CA . THR A 1 91 ? 1.831 7.438 9.810 1.00 77.50 91 THR A CA 1
ATOM 678 C C . THR A 1 91 ? 0.344 7.502 10.154 1.00 77.50 91 THR A C 1
ATOM 680 O O . THR A 1 91 ? -0.055 8.299 10.999 1.00 77.50 91 THR A O 1
ATOM 683 N N . LEU A 1 92 ? -0.475 6.653 9.528 1.00 79.00 92 LEU A N 1
ATOM 684 C CA . LEU A 1 92 ? -1.910 6.582 9.790 1.00 79.00 92 LEU A CA 1
ATOM 685 C C . LEU A 1 92 ? -2.205 6.074 11.210 1.00 79.00 92 LEU A C 1
ATOM 687 O O . LEU A 1 92 ? -2.998 6.688 11.916 1.00 79.00 92 LEU A O 1
ATOM 691 N N . ILE A 1 93 ? -1.517 5.017 11.649 1.00 78.00 93 ILE A N 1
ATOM 692 C CA . ILE A 1 93 ? -1.634 4.446 13.000 1.00 78.00 93 ILE A CA 1
ATOM 693 C C . ILE A 1 93 ? -1.294 5.497 14.067 1.00 78.00 93 ILE A C 1
ATOM 695 O O . ILE A 1 93 ? -2.062 5.691 15.006 1.00 78.00 93 ILE A O 1
ATOM 699 N N . ASN A 1 94 ? -0.208 6.252 13.887 1.00 76.12 94 ASN A N 1
ATOM 700 C CA . ASN A 1 94 ? 0.165 7.327 14.810 1.00 76.12 94 ASN A CA 1
ATOM 701 C C . ASN A 1 94 ? -0.899 8.417 14.925 1.00 76.12 94 ASN A C 1
ATOM 703 O O . ASN A 1 94 ? -1.208 8.866 16.028 1.00 76.12 94 ASN A O 1
ATOM 707 N N . LYS A 1 95 ? -1.478 8.838 13.795 1.00 78.12 95 LYS A N 1
ATOM 708 C CA . LYS A 1 95 ? -2.564 9.824 13.811 1.00 78.12 95 LYS A CA 1
ATOM 709 C C . LYS A 1 95 ? -3.817 9.282 14.509 1.00 78.12 95 LYS A C 1
ATOM 711 O O . LYS A 1 95 ? -4.484 10.037 15.207 1.00 78.12 95 LYS A O 1
ATOM 716 N N . LEU A 1 96 ? -4.116 7.990 14.358 1.00 76.69 96 LEU A N 1
ATOM 717 C CA . LEU A 1 96 ? -5.269 7.341 14.990 1.00 76.69 96 LEU A CA 1
ATOM 718 C C . LEU A 1 96 ? -5.140 7.222 16.514 1.00 76.69 96 LEU A C 1
ATOM 720 O O . LEU A 1 96 ? -6.135 7.389 17.213 1.00 76.69 96 LEU A O 1
ATOM 724 N N . ILE A 1 97 ? -3.935 6.964 17.026 1.00 72.19 97 ILE A N 1
ATOM 725 C CA . ILE A 1 97 ? -3.677 6.805 18.469 1.00 72.19 97 ILE A CA 1
ATOM 726 C C . ILE A 1 97 ? -3.605 8.164 19.190 1.00 72.19 97 ILE A C 1
ATOM 728 O O . ILE A 1 97 ? -3.705 8.225 20.412 1.00 72.19 97 ILE A O 1
ATOM 732 N N . GLY A 1 98 ? -3.426 9.272 18.461 1.00 65.19 98 GLY A N 1
ATOM 733 C CA . GLY A 1 98 ? -3.312 10.612 19.050 1.00 65.19 98 GLY A CA 1
ATOM 734 C C . GLY A 1 98 ? -2.001 10.859 19.811 1.00 65.19 98 GLY A C 1
ATOM 735 O O . GLY A 1 98 ? -1.811 11.936 20.364 1.00 65.19 98 GLY A O 1
ATOM 736 N N . ASN A 1 99 ? -1.074 9.895 19.803 1.00 54.47 99 ASN A N 1
ATOM 737 C CA . ASN A 1 99 ? 0.264 9.991 20.384 1.00 54.47 99 ASN A CA 1
ATOM 738 C C . ASN A 1 99 ? 1.319 9.536 19.363 1.00 54.47 99 ASN A C 1
ATOM 740 O O . ASN A 1 99 ? 1.062 8.650 18.548 1.00 54.47 99 ASN A O 1
ATOM 744 N N . LYS A 1 100 ? 2.540 10.091 19.440 1.00 51.69 100 LYS A N 1
ATOM 745 C CA . LYS A 1 100 ? 3.730 9.625 18.690 1.00 51.69 100 LYS A CA 1
ATOM 746 C C . LYS A 1 100 ? 4.232 8.274 19.237 1.00 51.69 100 LYS A C 1
ATOM 748 O O . LYS A 1 100 ? 5.367 8.174 19.693 1.00 51.69 100 LYS A O 1
ATOM 753 N N . PHE A 1 101 ? 3.366 7.262 19.267 1.00 48.03 101 PHE A N 1
ATOM 754 C CA . PHE A 1 101 ? 3.666 5.953 19.850 1.00 48.03 101 PHE A CA 1
ATOM 755 C C . PHE A 1 101 ? 4.652 5.167 18.977 1.00 48.03 101 PHE A C 1
ATOM 757 O O . PHE A 1 101 ? 5.606 4.590 19.489 1.00 48.03 101 PHE A O 1
ATOM 764 N N . LEU A 1 102 ? 4.502 5.233 17.650 1.00 48.62 102 LEU A N 1
ATOM 765 C CA . LEU A 1 102 ? 5.527 4.775 16.716 1.00 48.62 102 LEU A CA 1
ATOM 766 C C . LEU A 1 102 ? 6.450 5.956 16.402 1.00 48.62 102 LEU A C 1
ATOM 768 O O . LEU A 1 102 ? 5.980 7.060 16.115 1.00 48.62 102 LEU A O 1
ATOM 772 N N . LYS A 1 103 ? 7.772 5.756 16.402 1.00 41.88 103 LYS A N 1
ATOM 773 C CA . LYS A 1 103 ? 8.708 6.761 15.873 1.00 41.88 103 LYS A CA 1
ATOM 774 C C . LYS A 1 103 ? 8.463 6.938 14.369 1.00 41.88 103 LYS A C 1
ATOM 776 O O . LYS A 1 103 ? 9.082 6.272 13.547 1.00 41.88 103 LYS A O 1
ATOM 781 N N . THR A 1 104 ? 7.586 7.863 13.985 1.00 43.41 104 THR A N 1
ATOM 782 C CA . THR A 1 104 ? 7.616 8.460 12.647 1.00 43.41 104 THR A CA 1
ATOM 783 C C . THR A 1 104 ? 8.816 9.383 12.625 1.00 43.41 104 THR A C 1
ATOM 785 O O . THR A 1 104 ? 8.712 10.545 13.010 1.00 43.41 104 THR A O 1
ATOM 788 N N . ASN A 1 105 ? 9.980 8.858 12.249 1.00 35.16 105 ASN A N 1
ATOM 789 C CA . ASN A 1 105 ? 11.036 9.754 11.817 1.00 35.16 105 ASN A CA 1
ATOM 790 C C . ASN A 1 105 ? 10.525 10.432 10.550 1.00 35.16 105 ASN A C 1
ATOM 792 O O . ASN A 1 105 ? 10.353 9.779 9.519 1.00 35.16 105 ASN A O 1
ATOM 796 N N . ASP A 1 106 ? 10.271 11.735 10.663 1.00 31.22 106 ASP A N 1
ATOM 797 C CA . ASP A 1 106 ? 10.298 12.636 9.524 1.00 31.22 106 ASP A CA 1
ATOM 798 C C . ASP A 1 106 ? 11.535 12.312 8.693 1.00 31.22 106 ASP A C 1
ATOM 800 O O . ASP A 1 106 ? 12.586 11.960 9.240 1.00 31.22 106 ASP A O 1
ATOM 804 N N . ILE A 1 107 ? 11.374 12.385 7.377 1.00 36.41 107 ILE A N 1
ATOM 805 C CA . ILE A 1 107 ? 12.417 12.160 6.383 1.00 36.41 107 ILE A CA 1
ATOM 806 C C . ILE A 1 107 ? 13.542 13.164 6.678 1.00 36.41 107 ILE A C 1
ATOM 808 O O . ILE A 1 107 ? 13.536 14.295 6.205 1.00 36.41 107 ILE A O 1
ATOM 812 N N . ARG A 1 108 ? 14.469 12.783 7.559 1.00 24.73 108 ARG A N 1
ATOM 813 C CA . ARG A 1 108 ? 15.701 13.510 7.832 1.00 24.73 108 ARG A CA 1
ATOM 814 C C . ARG A 1 108 ? 16.735 13.013 6.839 1.00 24.73 108 ARG A C 1
ATOM 816 O O . ARG A 1 108 ? 16.857 11.811 6.629 1.00 24.73 108 ARG A O 1
ATOM 823 N N . ASN A 1 109 ? 17.433 13.989 6.271 1.00 29.98 109 ASN A N 1
ATOM 824 C CA . ASN A 1 109 ? 18.441 13.968 5.209 1.00 29.98 109 ASN A CA 1
ATOM 825 C C . ASN A 1 109 ? 19.689 13.091 5.462 1.00 29.98 109 ASN A C 1
ATOM 827 O O . ASN A 1 109 ? 20.779 13.462 5.053 1.00 29.98 109 ASN A O 1
ATOM 831 N N . ASP A 1 110 ? 19.549 11.928 6.094 1.00 25.81 110 ASP A N 1
ATOM 832 C CA . ASP A 1 110 ? 20.602 10.920 6.176 1.00 25.81 110 ASP A CA 1
ATOM 833 C C . ASP A 1 110 ? 20.036 9.557 5.773 1.00 25.81 110 ASP A C 1
ATOM 835 O O . ASP A 1 110 ? 19.097 9.028 6.374 1.00 25.81 110 ASP A O 1
ATOM 839 N N . ASP A 1 111 ? 20.646 8.988 4.739 1.00 33.22 111 ASP A N 1
ATOM 840 C CA . ASP A 1 111 ? 20.260 7.807 3.958 1.00 33.22 111 ASP A CA 1
ATOM 841 C C . ASP A 1 111 ? 20.364 6.462 4.726 1.00 33.22 111 ASP A C 1
ATOM 843 O O . ASP A 1 111 ? 20.779 5.426 4.204 1.00 33.22 111 ASP A O 1
ATOM 847 N N . LYS A 1 112 ? 20.023 6.456 6.023 1.00 29.39 112 LYS A N 1
ATOM 848 C CA . LYS A 1 112 ? 20.047 5.286 6.922 1.00 29.39 112 LYS A CA 1
ATOM 849 C C . LYS A 1 112 ? 18.878 5.280 7.916 1.00 29.39 112 LYS A C 1
ATOM 851 O O . LYS A 1 112 ? 19.042 5.013 9.105 1.00 29.39 112 LYS A O 1
ATOM 856 N N . GLY A 1 113 ? 17.663 5.522 7.430 1.00 25.52 113 GLY A N 1
ATOM 857 C CA . GLY A 1 113 ? 16.425 5.337 8.195 1.00 25.52 113 GLY A CA 1
ATOM 858 C C . GLY A 1 113 ? 16.045 3.860 8.351 1.00 25.52 113 GLY A C 1
ATOM 859 O O . GLY A 1 113 ? 15.119 3.384 7.701 1.00 25.52 113 GLY A O 1
ATOM 860 N N . ARG A 1 114 ? 16.755 3.114 9.206 1.00 35.94 114 ARG A N 1
ATOM 861 C CA . ARG A 1 114 ? 16.394 1.735 9.574 1.00 35.94 114 ARG A CA 1
ATOM 862 C C . ARG A 1 114 ? 15.265 1.762 10.608 1.00 35.94 114 ARG A C 1
ATOM 864 O O . ARG A 1 114 ? 15.519 1.679 11.802 1.00 35.94 114 ARG A O 1
ATOM 871 N N . HIS A 1 115 ? 14.025 1.857 10.136 1.00 36.69 115 HIS A N 1
ATOM 872 C CA . HIS A 1 115 ? 12.845 1.467 10.915 1.00 36.69 115 HIS A CA 1
ATOM 873 C C . HIS A 1 115 ? 12.301 0.170 10.347 1.00 36.69 115 HIS A C 1
ATOM 875 O O . HIS A 1 115 ? 11.421 0.141 9.492 1.00 36.69 115 HIS A O 1
ATOM 881 N N . THR A 1 116 ? 12.912 -0.916 10.798 1.00 34.53 116 THR A N 1
ATOM 882 C CA . THR A 1 116 ? 12.424 -2.268 10.572 1.00 34.53 116 THR A CA 1
ATOM 883 C C . THR A 1 116 ? 11.400 -2.543 11.670 1.00 34.53 116 THR A C 1
ATOM 885 O O . THR A 1 116 ? 11.797 -2.757 12.812 1.00 34.53 116 THR A O 1
ATOM 888 N N . THR A 1 117 ? 10.098 -2.524 11.379 1.00 38.38 117 THR A N 1
ATOM 889 C CA . THR A 1 117 ? 9.110 -3.062 12.329 1.00 38.38 117 THR A CA 1
ATOM 890 C C . THR A 1 117 ? 9.246 -4.590 12.321 1.00 38.38 117 THR A C 1
ATOM 892 O O . THR A 1 117 ? 8.634 -5.280 11.510 1.00 38.38 117 THR A O 1
ATOM 895 N N . THR A 1 118 ? 10.165 -5.118 13.137 1.00 36.44 118 THR A N 1
ATOM 896 C CA . THR A 1 118 ? 10.501 -6.553 13.258 1.00 36.44 118 THR A CA 1
ATOM 897 C C . THR A 1 118 ? 9.629 -7.310 14.260 1.00 36.44 118 THR A C 1
ATOM 899 O O . THR A 1 118 ? 9.863 -8.496 14.481 1.00 36.44 118 THR A O 1
ATOM 902 N N . HIS A 1 119 ? 8.623 -6.669 14.858 1.00 34.16 119 HIS A N 1
ATOM 903 C CA . HIS A 1 119 ? 7.758 -7.284 15.865 1.00 34.16 119 HIS A CA 1
ATOM 904 C C . HIS A 1 119 ? 6.280 -7.169 15.474 1.00 34.16 119 HIS A C 1
ATOM 906 O O . HIS A 1 119 ? 5.842 -6.124 15.004 1.00 34.16 119 HIS A O 1
ATOM 912 N N . ARG A 1 120 ? 5.523 -8.264 15.669 1.00 45.91 120 ARG A N 1
ATOM 913 C CA . ARG A 1 120 ? 4.051 -8.257 15.727 1.00 45.91 120 ARG A CA 1
ATOM 914 C C . ARG A 1 120 ? 3.665 -7.423 16.944 1.00 45.91 120 ARG A C 1
ATOM 916 O O . ARG A 1 120 ? 3.697 -7.948 18.055 1.00 45.91 120 ARG A O 1
ATOM 923 N N . GLU A 1 121 ? 3.350 -6.148 16.755 1.00 45.91 121 GLU A N 1
ATOM 924 C CA . GLU A 1 121 ? 2.883 -5.297 17.848 1.00 45.91 121 GLU A CA 1
ATOM 925 C C . GLU A 1 121 ? 1.369 -5.141 17.767 1.00 45.91 121 GLU A C 1
ATOM 927 O O . GLU A 1 121 ? 0.800 -4.635 16.798 1.00 45.91 121 GLU A O 1
ATOM 932 N N . LEU A 1 122 ? 0.712 -5.634 18.812 1.00 51.00 122 LEU A N 1
ATOM 933 C CA . LEU A 1 122 ? -0.690 -5.386 19.075 1.00 51.00 122 LEU A CA 1
ATOM 934 C C . LEU A 1 122 ? -0.767 -4.061 19.831 1.00 51.00 122 LEU A C 1
ATOM 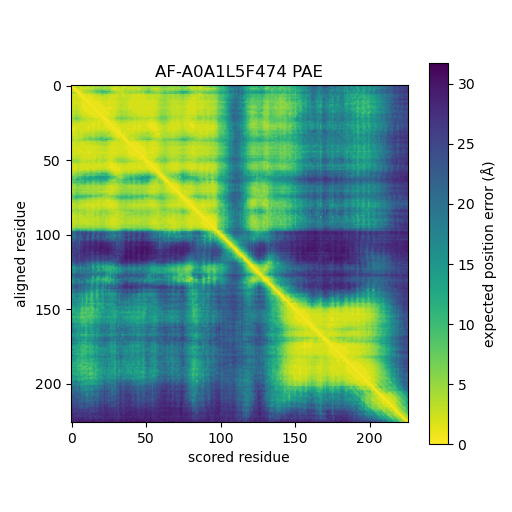936 O O . LEU A 1 122 ? -0.379 -3.973 20.995 1.00 51.00 122 LEU A O 1
ATOM 940 N N . ILE A 1 123 ? -1.235 -3.024 19.152 1.00 60.41 123 ILE A N 1
ATOM 941 C CA . ILE A 1 123 ? -1.370 -1.678 19.690 1.00 60.41 123 ILE A CA 1
ATOM 942 C C . ILE A 1 123 ? -2.832 -1.459 20.069 1.00 60.41 123 ILE A C 1
ATOM 944 O O . ILE A 1 123 ? -3.726 -1.503 19.225 1.00 60.41 123 ILE A O 1
ATOM 948 N N . LEU A 1 124 ? -3.090 -1.211 21.349 1.00 57.19 124 LEU A N 1
ATOM 949 C CA . LEU A 1 124 ? -4.413 -0.800 21.809 1.00 57.19 124 LEU A CA 1
ATOM 950 C C . LEU A 1 124 ? -4.654 0.653 21.388 1.00 57.19 124 LEU A C 1
ATOM 952 O O . LEU A 1 124 ? -3.862 1.535 21.718 1.00 57.19 124 LEU A O 1
ATOM 956 N N . VAL A 1 125 ? -5.747 0.905 20.669 1.00 61.91 125 VAL A N 1
ATOM 957 C CA . VAL A 1 125 ? -6.207 2.264 20.369 1.00 61.91 125 VAL A CA 1
ATOM 958 C C . VAL A 1 125 ? -7.196 2.669 21.462 1.00 61.91 125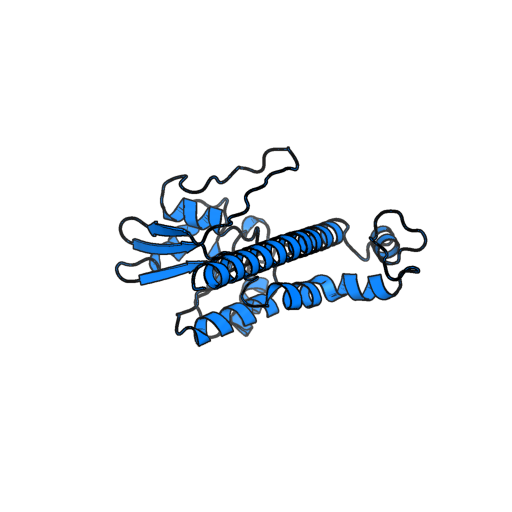 VAL A C 1
ATOM 960 O O . VAL A 1 125 ? -8.231 2.002 21.597 1.00 61.91 125 VAL A O 1
ATOM 963 N N . PRO A 1 126 ? -6.907 3.734 22.238 1.00 56.62 126 PRO A N 1
ATOM 964 C CA . PRO A 1 126 ? -7.815 4.220 23.270 1.00 56.62 126 PRO A CA 1
ATOM 965 C C . PRO A 1 126 ? -9.227 4.434 22.714 1.00 56.62 126 PRO A C 1
ATOM 967 O O . PRO A 1 126 ? -9.392 5.014 21.640 1.00 56.62 126 PRO A O 1
ATOM 970 N N . ASP A 1 127 ? -10.226 3.926 23.438 1.00 55.16 127 ASP A N 1
ATOM 971 C CA . ASP A 1 127 ? -11.662 4.078 23.159 1.00 55.16 127 ASP A CA 1
ATOM 972 C C . ASP A 1 127 ? -12.165 3.528 21.809 1.00 55.16 127 ASP A C 1
ATOM 974 O O . ASP A 1 127 ? -13.279 3.851 21.390 1.00 55.16 127 ASP A O 1
ATOM 978 N N . ALA A 1 128 ? -11.367 2.715 21.107 1.00 55.75 128 ALA A N 1
ATOM 979 C CA . ALA A 1 128 ? -11.664 2.377 19.716 1.00 55.75 128 ALA A CA 1
ATOM 980 C C . ALA A 1 128 ? -11.393 0.913 19.330 1.00 55.75 128 ALA A C 1
ATOM 982 O O . ALA A 1 128 ? -12.112 0.388 18.488 1.00 55.75 128 ALA A O 1
ATOM 983 N N . GLY A 1 129 ? -10.409 0.215 19.912 1.00 59.06 129 GLY A N 1
ATOM 984 C CA . GLY A 1 129 ? -10.173 -1.208 19.613 1.00 59.06 129 GLY A CA 1
ATOM 985 C C . GLY A 1 129 ? -8.700 -1.600 19.541 1.00 59.06 129 GLY A C 1
ATOM 986 O O . GLY A 1 129 ? -7.836 -0.949 20.124 1.00 59.06 129 GLY A O 1
ATOM 987 N N . VAL A 1 130 ? -8.408 -2.693 18.834 1.00 57.81 130 VAL A N 1
ATOM 988 C CA . VAL A 1 130 ? -7.051 -3.250 18.713 1.00 57.81 130 VAL A CA 1
ATOM 989 C C . VAL A 1 130 ? -6.519 -3.041 17.301 1.00 57.81 130 VAL A C 1
ATOM 991 O O . VAL A 1 130 ? -7.157 -3.472 16.347 1.00 57.81 130 VAL A O 1
ATOM 994 N N . VAL A 1 131 ? -5.340 -2.438 17.165 1.00 62.62 131 VAL A N 1
ATOM 995 C CA . VAL A 1 131 ? -4.600 -2.326 15.906 1.00 62.62 131 VAL A CA 1
ATOM 996 C C . VAL A 1 131 ? -3.439 -3.305 15.914 1.00 62.62 131 VAL A C 1
ATOM 998 O O . VAL A 1 131 ? -2.562 -3.224 16.763 1.00 62.62 131 VAL A O 1
ATOM 1001 N N . ILE A 1 132 ? -3.411 -4.226 14.958 1.00 63.16 132 ILE A N 1
ATOM 1002 C CA . ILE A 1 132 ? -2.279 -5.135 14.780 1.00 63.16 132 ILE A CA 1
ATOM 1003 C C . ILE A 1 132 ? -1.373 -4.560 13.689 1.00 63.16 132 ILE A C 1
ATOM 1005 O O . ILE A 1 132 ? -1.780 -4.480 12.525 1.00 63.16 132 ILE A O 1
ATOM 1009 N N . ASP A 1 133 ? -0.144 -4.187 14.058 1.00 60.56 133 ASP A N 1
ATOM 1010 C CA . ASP A 1 133 ? 0.948 -4.016 13.096 1.00 60.56 133 ASP A CA 1
ATOM 1011 C C . ASP A 1 133 ? 1.567 -5.398 12.861 1.00 60.56 133 ASP A C 1
ATOM 1013 O O . ASP A 1 133 ? 2.404 -5.898 13.617 1.00 60.56 133 ASP A O 1
ATOM 1017 N N . THR A 1 134 ? 1.051 -6.103 11.857 1.00 47.69 134 THR A N 1
ATOM 1018 C CA . THR A 1 134 ? 1.614 -7.388 11.435 1.00 47.69 134 THR A CA 1
ATOM 1019 C C . THR A 1 134 ? 2.949 -7.158 10.715 1.00 47.69 134 THR A C 1
ATOM 1021 O O . THR A 1 134 ? 3.006 -6.281 9.848 1.00 47.69 134 THR A O 1
ATOM 1024 N N . PRO A 1 135 ? 4.000 -7.970 10.960 1.00 41.88 135 PRO A N 1
ATOM 1025 C CA . PRO A 1 135 ? 5.191 -7.986 10.126 1.00 41.88 135 PRO A CA 1
ATOM 1026 C C . PRO A 1 135 ? 4.730 -8.324 8.708 1.00 41.88 135 PRO A C 1
ATOM 1028 O O . PRO A 1 135 ? 4.098 -9.347 8.451 1.00 41.88 135 PRO A O 1
ATOM 1031 N N . GLY A 1 136 ? 4.918 -7.355 7.818 1.00 46.94 136 GLY A N 1
ATOM 1032 C CA . GLY A 1 136 ? 4.121 -7.263 6.605 1.00 46.94 136 GLY A CA 1
ATOM 1033 C C . GLY A 1 136 ? 4.398 -8.380 5.613 1.00 46.94 136 GLY A C 1
ATOM 1034 O O . GLY A 1 136 ? 5.559 -8.694 5.400 1.00 46.94 136 GLY A O 1
ATOM 1035 N N . MET A 1 137 ? 3.334 -8.889 4.977 1.00 50.31 137 MET A N 1
ATOM 1036 C CA . MET A 1 137 ? 3.193 -9.424 3.603 1.00 50.31 137 MET A CA 1
ATOM 1037 C C . MET A 1 137 ? 4.161 -10.487 3.054 1.00 50.31 137 MET A C 1
ATOM 1039 O O . MET A 1 137 ? 3.861 -11.124 2.045 1.00 50.31 137 MET A O 1
ATOM 1043 N N . ARG A 1 138 ? 5.289 -10.706 3.721 1.00 45.56 138 ARG A N 1
ATOM 1044 C CA . ARG A 1 138 ? 6.384 -11.621 3.401 1.00 45.56 138 ARG A CA 1
ATOM 1045 C C . ARG A 1 138 ? 6.013 -13.051 3.771 1.00 45.56 138 ARG A C 1
ATOM 1047 O O . ARG A 1 138 ? 6.255 -13.952 2.985 1.00 45.56 138 ARG A O 1
ATOM 1054 N N . GLU A 1 139 ? 5.340 -13.236 4.908 1.00 44.78 139 GLU A N 1
ATOM 1055 C CA . GLU A 1 139 ? 4.814 -14.540 5.345 1.00 44.78 139 GLU A CA 1
ATOM 1056 C C . GLU A 1 139 ? 3.631 -15.025 4.483 1.00 44.78 139 GLU A C 1
ATOM 1058 O O . GLU A 1 139 ? 3.293 -16.201 4.526 1.00 44.78 139 GLU A O 1
ATOM 1063 N N . LEU A 1 140 ? 3.035 -14.145 3.665 1.00 48.66 140 LEU A N 1
ATOM 1064 C CA . LEU A 1 140 ? 1.916 -14.472 2.772 1.00 48.66 140 LEU A CA 1
ATOM 1065 C C . LEU A 1 140 ? 2.354 -14.748 1.319 1.00 48.66 140 LEU A C 1
ATOM 1067 O O . LEU A 1 140 ? 1.502 -14.983 0.472 1.00 48.66 140 LEU A O 1
ATOM 1071 N N . GLY A 1 141 ? 3.657 -14.693 0.996 1.00 51.12 141 GLY A N 1
ATOM 1072 C CA . GLY A 1 141 ? 4.179 -14.997 -0.352 1.00 51.12 141 GLY A CA 1
ATOM 1073 C C . GLY A 1 141 ? 3.801 -13.994 -1.453 1.00 51.12 141 GLY A C 1
ATOM 1074 O O . GLY A 1 141 ? 4.032 -14.243 -2.632 1.00 51.12 141 GLY A O 1
ATOM 1075 N N . ILE A 1 142 ? 3.220 -12.848 -1.093 1.00 53.59 142 ILE A N 1
ATOM 1076 C CA . ILE A 1 142 ? 2.620 -11.921 -2.065 1.00 53.59 142 ILE A CA 1
ATOM 1077 C C . ILE A 1 142 ? 3.596 -10.868 -2.574 1.00 53.59 142 ILE A C 1
ATOM 1079 O O . ILE A 1 142 ? 3.405 -10.401 -3.690 1.00 53.59 142 ILE A O 1
ATOM 1083 N N . ILE A 1 143 ? 4.635 -10.514 -1.807 1.00 52.00 143 ILE A N 1
ATOM 1084 C CA . ILE A 1 143 ? 5.600 -9.466 -2.195 1.00 52.00 143 ILE A CA 1
ATOM 1085 C C . ILE A 1 143 ? 6.476 -9.895 -3.382 1.00 52.00 143 ILE A C 1
ATOM 1087 O O . ILE A 1 143 ? 6.759 -9.071 -4.245 1.00 52.00 143 ILE A O 1
ATOM 1091 N N . SER A 1 144 ? 6.886 -11.165 -3.463 1.00 54.34 144 SER A N 1
ATOM 1092 C CA . SER A 1 144 ? 7.672 -11.674 -4.599 1.00 54.34 144 SER A CA 1
ATOM 1093 C C . SER A 1 144 ? 6.864 -11.605 -5.895 1.00 54.34 144 SER A C 1
ATOM 1095 O O . SER A 1 144 ? 7.228 -10.881 -6.811 1.00 54.34 144 SER A O 1
ATOM 1097 N N . ALA A 1 145 ? 5.675 -12.211 -5.912 1.00 54.97 145 ALA A N 1
ATOM 1098 C CA . ALA A 1 145 ? 4.778 -12.185 -7.070 1.00 54.97 145 ALA A CA 1
ATOM 1099 C C . ALA A 1 145 ? 4.243 -10.780 -7.421 1.00 54.97 145 ALA A C 1
ATOM 1101 O O . ALA A 1 145 ? 3.529 -10.597 -8.410 1.00 54.97 145 ALA A O 1
ATOM 1102 N N . ASP A 1 146 ? 4.414 -9.808 -6.532 1.00 61.16 146 ASP A N 1
ATOM 1103 C CA . ASP A 1 146 ? 4.021 -8.412 -6.702 1.00 61.16 146 ASP A CA 1
ATOM 1104 C C . ASP A 1 146 ? 5.150 -7.572 -7.311 1.00 61.16 146 ASP A C 1
ATOM 1106 O O . ASP A 1 146 ? 4.879 -6.735 -8.171 1.00 61.16 146 ASP A O 1
ATOM 1110 N N . LEU A 1 147 ? 6.405 -7.834 -6.940 1.00 64.25 147 LEU A N 1
ATOM 1111 C CA . LEU A 1 147 ? 7.573 -7.238 -7.588 1.00 64.25 147 LEU A CA 1
ATOM 1112 C C . LEU A 1 147 ? 7.652 -7.626 -9.064 1.00 64.25 147 LEU A C 1
ATOM 1114 O O . LEU A 1 147 ? 7.704 -6.722 -9.900 1.00 64.25 147 LEU A O 1
ATOM 1118 N N . ASP A 1 148 ? 7.515 -8.919 -9.364 1.00 64.75 148 ASP A N 1
ATOM 1119 C CA . ASP A 1 148 ? 7.558 -9.451 -10.733 1.00 64.75 148 ASP A CA 1
ATOM 1120 C C . ASP A 1 148 ? 6.512 -8.775 -11.641 1.00 64.75 148 ASP A C 1
ATOM 1122 O O . ASP A 1 148 ? 6.769 -8.439 -12.793 1.00 64.75 148 ASP A O 1
ATOM 1126 N N . LYS A 1 149 ? 5.303 -8.513 -11.118 1.00 66.69 149 LYS A N 1
ATOM 1127 C CA . LYS A 1 149 ? 4.249 -7.826 -11.886 1.00 66.69 149 LYS A CA 1
ATOM 1128 C C . LYS A 1 149 ? 4.458 -6.311 -11.955 1.00 66.69 149 LYS A C 1
ATOM 1130 O O . LYS A 1 149 ? 4.286 -5.729 -13.024 1.00 66.69 149 LYS A O 1
ATOM 1135 N N . SER A 1 150 ? 4.809 -5.673 -10.834 1.00 68.50 150 SER A N 1
ATOM 1136 C CA . SER A 1 150 ? 4.931 -4.207 -10.715 1.00 68.50 150 SER A CA 1
ATOM 1137 C C . SER A 1 150 ? 6.068 -3.623 -11.550 1.00 68.50 150 SER A C 1
ATOM 1139 O O . SER A 1 150 ? 5.987 -2.459 -11.948 1.00 68.50 150 SER A O 1
ATOM 1141 N N . PHE A 1 151 ? 7.123 -4.409 -11.767 1.00 76.81 151 PHE A N 1
ATOM 1142 C CA . PHE A 1 151 ? 8.339 -4.010 -12.477 1.00 76.81 151 PHE A CA 1
ATOM 1143 C C . PHE A 1 151 ? 8.637 -4.930 -13.664 1.00 76.81 151 PHE A C 1
ATOM 1145 O O . PHE A 1 151 ? 9.785 -5.046 -14.090 1.00 76.81 151 PHE A O 1
ATOM 1152 N N . SER A 1 152 ? 7.593 -5.564 -14.206 1.00 78.38 152 SER A N 1
ATOM 1153 C CA . SER A 1 152 ? 7.673 -6.416 -15.398 1.00 78.38 152 SER A CA 1
ATOM 1154 C C . SER A 1 152 ? 8.303 -5.691 -16.589 1.00 78.38 152 SER A C 1
ATOM 1156 O O . SER A 1 152 ? 9.085 -6.283 -17.324 1.00 78.38 152 SER A O 1
ATOM 1158 N N . ASP A 1 153 ? 8.054 -4.390 -16.728 1.00 80.56 153 ASP A N 1
ATOM 1159 C CA . ASP A 1 153 ? 8.695 -3.517 -17.709 1.00 80.56 153 ASP A CA 1
ATOM 1160 C C . ASP A 1 153 ? 10.223 -3.462 -17.543 1.00 80.56 153 ASP A C 1
ATOM 1162 O O . ASP A 1 153 ? 10.964 -3.600 -18.517 1.00 80.56 153 ASP A O 1
ATOM 1166 N N . ILE A 1 154 ? 10.714 -3.331 -16.307 1.00 86.19 154 ILE A N 1
ATOM 1167 C CA . ILE A 1 154 ? 12.154 -3.357 -16.018 1.00 86.19 154 ILE A CA 1
ATOM 1168 C C . ILE A 1 154 ? 12.724 -4.755 -16.263 1.00 86.19 154 ILE A C 1
ATOM 1170 O O . ILE A 1 154 ? 13.793 -4.875 -16.861 1.00 86.19 154 ILE A O 1
ATOM 1174 N N . GLU A 1 155 ? 12.028 -5.811 -15.842 1.00 85.81 155 GLU A N 1
ATOM 1175 C CA . GLU A 1 155 ? 12.472 -7.195 -16.043 1.00 85.81 155 GLU A CA 1
ATOM 1176 C C . GLU A 1 155 ? 12.546 -7.583 -17.524 1.00 85.81 155 GLU A C 1
ATOM 1178 O O . GLU A 1 155 ? 13.480 -8.267 -17.948 1.00 85.81 155 GLU A O 1
ATOM 1183 N N . GLU A 1 156 ? 11.596 -7.133 -18.342 1.00 87.12 156 GLU A N 1
ATOM 1184 C CA . GLU A 1 156 ? 11.602 -7.365 -19.786 1.00 87.12 156 GLU A CA 1
ATOM 1185 C C . GLU A 1 156 ? 12.761 -6.658 -20.487 1.00 87.12 156 GLU A C 1
ATOM 1187 O O . GLU A 1 156 ? 13.406 -7.253 -21.356 1.00 87.12 156 GLU A O 1
ATOM 1192 N N . ILE A 1 157 ? 13.074 -5.422 -20.090 1.00 90.56 157 ILE A N 1
ATOM 1193 C CA . ILE A 1 157 ? 14.244 -4.698 -20.603 1.00 90.56 157 ILE A CA 1
ATOM 1194 C C . ILE A 1 157 ? 15.533 -5.370 -20.113 1.00 90.56 157 ILE A C 1
ATOM 1196 O O . ILE A 1 157 ? 16.467 -5.561 -20.893 1.00 90.56 157 ILE A O 1
ATOM 1200 N N . ALA A 1 158 ? 15.580 -5.796 -18.848 1.00 89.38 158 ALA A N 1
ATOM 1201 C CA . ALA A 1 158 ? 16.739 -6.453 -18.251 1.00 89.38 158 ALA A CA 1
ATOM 1202 C C . ALA A 1 158 ? 17.121 -7.759 -18.967 1.00 89.38 158 ALA A C 1
ATOM 1204 O O . ALA A 1 158 ? 18.309 -8.056 -19.078 1.00 89.38 158 ALA A O 1
ATOM 1205 N N . LYS A 1 159 ? 16.159 -8.496 -19.546 1.00 90.06 159 LYS A N 1
ATOM 1206 C CA . LYS A 1 159 ? 16.429 -9.680 -20.395 1.00 90.06 159 LYS A CA 1
ATOM 1207 C C . LYS A 1 159 ? 17.269 -9.367 -21.640 1.00 90.06 159 LYS A C 1
ATOM 1209 O O . LYS A 1 159 ? 17.855 -10.279 -22.215 1.00 90.06 159 LYS A O 1
ATOM 1214 N N . ARG A 1 160 ? 17.320 -8.101 -22.071 1.00 91.50 160 ARG A N 1
ATOM 1215 C CA . ARG A 1 160 ? 18.125 -7.635 -23.214 1.00 91.50 160 ARG A CA 1
ATOM 1216 C C . ARG A 1 160 ? 19.521 -7.163 -22.807 1.00 91.50 160 ARG A C 1
ATOM 1218 O O . ARG A 1 160 ? 20.316 -6.806 -23.674 1.00 91.50 160 ARG A O 1
ATOM 1225 N N . CYS A 1 161 ? 19.840 -7.144 -21.512 1.00 92.38 161 CYS A N 1
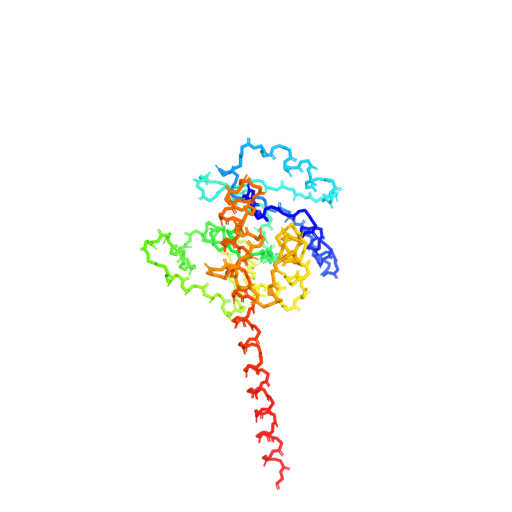ATOM 1226 C CA . CYS A 1 161 ? 21.193 -6.854 -21.058 1.00 92.38 161 CYS A CA 1
ATOM 1227 C C . CYS A 1 161 ? 22.173 -7.902 -21.589 1.00 92.38 161 CYS A C 1
ATOM 1229 O O . CYS A 1 161 ? 21.869 -9.091 -21.661 1.00 92.38 161 CYS A O 1
ATOM 1231 N N . LYS A 1 162 ? 23.397 -7.464 -21.903 1.00 89.31 162 LYS A N 1
ATOM 1232 C CA . LYS A 1 162 ? 24.466 -8.376 -22.333 1.00 89.31 162 LYS A CA 1
ATOM 1233 C C . LYS A 1 162 ? 24.789 -9.450 -21.285 1.00 89.31 162 LYS A C 1
ATOM 1235 O O . LYS A 1 162 ? 25.185 -10.554 -21.648 1.00 89.31 162 LYS A O 1
ATOM 1240 N N . PHE A 1 163 ? 24.679 -9.100 -20.005 1.00 84.69 163 PHE A N 1
ATOM 1241 C CA . PHE A 1 163 ? 25.016 -9.965 -18.879 1.00 84.69 163 PHE A CA 1
ATOM 1242 C C . PHE A 1 163 ? 23.749 -10.389 -18.140 1.00 84.69 163 PHE A C 1
ATOM 1244 O O . PHE A 1 163 ? 22.892 -9.553 -17.854 1.00 84.69 163 PHE A O 1
ATOM 1251 N N . SER A 1 164 ? 23.658 -11.676 -17.805 1.00 82.12 164 SER A N 1
ATOM 1252 C CA . SER A 1 164 ? 22.528 -12.261 -17.074 1.00 82.12 164 SER A CA 1
ATOM 1253 C C . SER A 1 164 ? 22.459 -11.836 -15.603 1.00 82.12 164 SER A C 1
ATOM 1255 O O . SER A 1 164 ? 21.406 -11.941 -14.988 1.00 82.12 164 SER A O 1
ATOM 1257 N N . ASP A 1 165 ? 23.568 -11.368 -15.035 1.00 81.38 165 ASP A N 1
ATOM 1258 C CA . ASP A 1 165 ? 23.731 -10.918 -13.647 1.00 81.38 165 ASP A CA 1
ATOM 1259 C C . ASP A 1 165 ? 23.914 -9.391 -13.527 1.00 81.38 165 ASP A C 1
ATOM 1261 O O . ASP A 1 165 ? 24.351 -8.884 -12.490 1.00 81.38 165 ASP A O 1
ATOM 1265 N N . CYS A 1 166 ? 23.556 -8.653 -14.584 1.00 85.69 166 CYS A N 1
ATOM 1266 C CA . CYS A 1 166 ? 23.657 -7.197 -14.646 1.00 85.69 166 CYS A CA 1
ATOM 1267 C C . CYS A 1 166 ? 22.900 -6.528 -13.483 1.00 85.69 166 CYS A C 1
ATOM 1269 O O . CYS A 1 166 ? 21.690 -6.683 -13.348 1.00 85.69 166 CYS A O 1
ATOM 1271 N N . GLN A 1 167 ? 23.603 -5.736 -12.672 1.00 84.75 167 GLN A N 1
ATOM 1272 C CA . GLN A 1 167 ? 23.051 -4.920 -11.583 1.00 84.75 167 GLN A CA 1
ATOM 1273 C C . GLN A 1 167 ? 22.514 -3.566 -12.072 1.00 84.75 167 GLN A C 1
ATOM 1275 O O . GLN A 1 167 ? 21.957 -2.788 -11.291 1.00 84.75 167 GLN A O 1
ATOM 1280 N N . HIS A 1 168 ? 22.668 -3.266 -13.363 1.00 89.31 168 HIS A N 1
ATOM 1281 C CA . HIS A 1 168 ? 22.253 -2.017 -13.997 1.00 89.31 168 HIS A CA 1
ATOM 1282 C C . HIS A 1 168 ? 22.907 -0.781 -13.350 1.00 89.31 168 HIS A C 1
ATOM 1284 O O . HIS A 1 168 ? 22.246 0.234 -13.124 1.00 89.31 168 HIS A O 1
ATOM 1290 N N . GLU A 1 169 ? 24.183 -0.869 -12.973 1.00 83.25 169 GLU A N 1
ATOM 1291 C CA . GLU A 1 169 ? 24.924 0.174 -12.242 1.00 83.25 169 GLU A CA 1
ATOM 1292 C C . GLU A 1 169 ? 26.079 0.760 -13.031 1.00 83.25 169 GLU A C 1
ATOM 1294 O O . GLU A 1 169 ? 26.188 1.977 -13.142 1.00 83.25 169 GLU A O 1
ATOM 1299 N N . SER A 1 170 ? 26.936 -0.075 -13.601 1.00 84.06 170 SER A N 1
ATOM 1300 C CA . SER A 1 170 ? 28.143 0.350 -14.327 1.00 84.06 170 SER A CA 1
ATOM 1301 C C . SER A 1 170 ? 28.472 -0.573 -15.497 1.00 84.06 170 SER A C 1
ATOM 1303 O O . SER A 1 170 ? 29.406 -0.309 -16.251 1.00 84.06 170 SER A O 1
ATOM 1305 N N . GLU A 1 171 ? 27.675 -1.621 -15.696 1.00 86.81 171 GLU A N 1
ATOM 1306 C CA . GLU A 1 171 ? 27.927 -2.640 -16.696 1.00 86.81 171 GLU A CA 1
ATOM 1307 C C . GLU A 1 171 ? 27.801 -2.078 -18.118 1.00 86.81 171 GLU A C 1
ATOM 1309 O O . GLU A 1 171 ? 26.844 -1.355 -18.425 1.00 86.81 171 GLU A O 1
ATOM 1314 N N . PRO A 1 172 ? 28.733 -2.438 -19.017 1.00 82.56 172 PRO A N 1
ATOM 1315 C CA . PRO A 1 172 ? 28.654 -2.037 -20.411 1.00 82.56 172 PRO A CA 1
ATOM 1316 C C . PRO A 1 172 ? 27.515 -2.782 -21.121 1.00 82.56 172 PRO A C 1
ATOM 1318 O O . PRO A 1 172 ? 27.309 -3.974 -20.888 1.00 82.56 172 PRO A O 1
ATOM 1321 N N . LYS A 1 173 ? 26.824 -2.102 -22.049 1.00 87.75 173 LYS A N 1
ATOM 1322 C CA . LYS A 1 173 ? 25.664 -2.639 -22.798 1.00 87.75 173 LYS A CA 1
ATOM 1323 C C . LYS A 1 173 ? 24.516 -3.105 -21.884 1.00 87.75 173 LYS A C 1
ATOM 1325 O O . LYS A 1 173 ? 23.966 -4.197 -22.042 1.00 87.75 173 LYS A O 1
ATOM 1330 N N . CYS A 1 174 ? 24.191 -2.274 -20.896 1.00 92.88 174 CYS A N 1
ATOM 1331 C CA . CYS A 1 174 ? 23.022 -2.444 -20.043 1.00 92.88 174 CYS A CA 1
ATOM 1332 C C . CYS A 1 174 ? 21.790 -1.823 -20.718 1.00 92.88 174 CYS A C 1
ATOM 1334 O O . CYS A 1 174 ? 21.657 -0.601 -20.743 1.00 92.88 174 CYS A O 1
ATOM 1336 N N . ALA A 1 175 ? 20.871 -2.664 -21.198 1.00 92.31 175 ALA A N 1
ATOM 1337 C CA . ALA A 1 175 ? 19.645 -2.222 -21.866 1.00 92.31 175 ALA A CA 1
ATOM 1338 C C . ALA A 1 175 ? 18.749 -1.358 -20.958 1.00 92.31 175 ALA A C 1
ATOM 1340 O O . ALA A 1 175 ? 18.061 -0.461 -21.428 1.00 92.31 175 ALA A O 1
ATOM 1341 N N . VAL A 1 176 ? 18.783 -1.590 -19.641 1.00 91.88 176 VAL A N 1
ATOM 1342 C CA . VAL A 1 176 ? 18.023 -0.790 -18.665 1.00 91.88 176 VAL A CA 1
ATOM 1343 C C . VAL A 1 176 ? 18.559 0.639 -18.569 1.00 91.88 176 VAL A C 1
ATOM 1345 O O . VAL A 1 176 ? 17.778 1.572 -18.425 1.00 91.88 176 VAL A O 1
ATOM 1348 N N . LYS A 1 177 ? 19.879 0.832 -18.662 1.00 91.25 177 LYS A N 1
ATOM 1349 C CA . LYS A 1 177 ? 20.475 2.175 -18.669 1.00 91.25 177 LYS A CA 1
ATOM 1350 C C . LYS A 1 177 ? 20.222 2.902 -19.977 1.00 91.25 177 LYS A C 1
ATOM 1352 O O . LYS A 1 177 ? 19.879 4.073 -19.944 1.00 91.25 177 LYS A O 1
ATOM 1357 N N . GLU A 1 178 ? 20.363 2.194 -21.090 1.00 92.00 178 GLU A N 1
ATOM 1358 C CA . GLU A 1 178 ? 20.056 2.721 -22.419 1.00 92.00 178 GLU A CA 1
ATOM 1359 C C . GLU A 1 178 ? 18.597 3.199 -22.476 1.00 92.00 178 GLU A C 1
ATOM 1361 O O . GLU A 1 178 ? 18.341 4.345 -22.819 1.00 92.00 178 GLU A O 1
ATOM 1366 N N . ALA A 1 179 ? 17.655 2.404 -21.954 1.00 91.44 179 ALA A N 1
ATOM 1367 C CA . ALA A 1 179 ? 16.257 2.813 -21.828 1.00 91.44 179 ALA A CA 1
ATOM 1368 C C . ALA A 1 179 ? 16.048 4.054 -2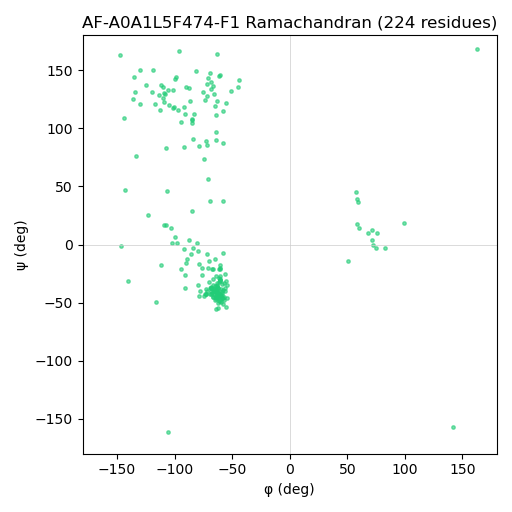0.934 1.00 91.44 179 ALA A C 1
ATOM 1370 O O . ALA A 1 179 ? 15.098 4.802 -21.153 1.00 91.44 179 ALA A O 1
ATOM 1371 N N . ILE A 1 180 ? 16.903 4.293 -19.931 1.00 91.62 180 ILE A N 1
ATOM 1372 C CA . ILE A 1 180 ? 16.859 5.522 -19.120 1.00 91.62 180 ILE A CA 1
ATOM 1373 C C . ILE A 1 180 ? 17.402 6.717 -19.908 1.00 91.62 180 ILE A C 1
ATOM 1375 O O . ILE A 1 180 ? 16.793 7.785 -19.888 1.00 91.62 180 ILE A O 1
ATOM 1379 N N . GLU A 1 181 ? 18.522 6.547 -20.611 1.00 90.44 181 GLU A N 1
ATOM 1380 C CA . GLU A 1 181 ? 19.137 7.589 -21.445 1.00 90.44 181 GLU A CA 1
ATOM 1381 C C . GLU A 1 181 ? 18.214 8.014 -22.599 1.00 90.44 181 GLU A C 1
ATOM 1383 O O . GLU A 1 181 ? 18.118 9.200 -22.909 1.00 90.44 181 GLU A O 1
ATOM 1388 N N . GLU A 1 182 ? 17.471 7.067 -23.174 1.00 91.75 182 GLU A N 1
ATOM 1389 C CA . GLU A 1 182 ? 16.464 7.298 -24.219 1.00 91.75 182 GLU A CA 1
ATOM 1390 C C . GLU A 1 182 ? 15.121 7.822 -23.672 1.00 91.75 182 GLU A C 1
ATOM 1392 O O . GLU A 1 182 ? 14.222 8.164 -24.440 1.00 91.75 182 GLU A O 1
ATOM 1397 N N . GLY A 1 183 ? 14.960 7.904 -22.346 1.00 88.25 183 GLY A N 1
ATOM 1398 C CA . GLY A 1 183 ? 13.739 8.388 -21.693 1.00 88.25 183 GLY A CA 1
ATOM 1399 C C . GLY A 1 183 ? 12.569 7.394 -21.688 1.00 88.25 183 GLY A C 1
ATOM 1400 O O . GLY A 1 183 ? 11.457 7.756 -21.306 1.00 88.25 183 GLY A O 1
ATOM 1401 N N . HIS A 1 184 ? 12.799 6.140 -22.078 1.00 87.06 184 HIS A N 1
ATOM 1402 C CA . HIS A 1 184 ? 11.816 5.055 -22.019 1.00 87.06 184 HIS A CA 1
ATOM 1403 C C . HIS A 1 184 ? 11.599 4.507 -20.601 1.00 87.06 184 HIS A C 1
ATOM 1405 O O . HIS A 1 184 ? 10.561 3.902 -20.332 1.00 87.06 184 HIS A O 1
ATOM 1411 N N . LEU A 1 185 ? 12.546 4.731 -19.686 1.00 84.75 185 LEU A N 1
ATOM 1412 C CA . LEU A 1 185 ? 12.442 4.354 -18.280 1.00 84.75 185 LEU A CA 1
ATOM 1413 C C . LEU A 1 185 ? 12.887 5.507 -17.372 1.00 84.75 185 LEU A C 1
ATOM 1415 O O . LEU A 1 185 ? 13.955 6.081 -17.539 1.00 84.75 185 LEU A O 1
ATOM 1419 N N . ASP A 1 186 ? 12.085 5.828 -16.361 1.00 84.12 186 ASP A N 1
ATOM 1420 C CA . ASP A 1 186 ? 12.453 6.829 -15.357 1.00 84.12 186 ASP A CA 1
ATOM 1421 C C . ASP A 1 186 ? 13.486 6.251 -14.370 1.00 84.12 186 ASP A C 1
ATOM 1423 O O . ASP A 1 186 ? 13.276 5.182 -13.786 1.00 84.12 186 ASP A O 1
ATOM 1427 N N . ILE A 1 187 ? 14.578 6.981 -14.123 1.00 83.69 187 ILE A N 1
ATOM 1428 C CA . ILE A 1 187 ? 15.620 6.591 -13.164 1.00 83.69 187 ILE A CA 1
ATOM 1429 C C . ILE A 1 187 ? 15.055 6.345 -11.759 1.00 83.69 187 ILE A C 1
ATOM 1431 O O . ILE A 1 187 ? 15.425 5.368 -11.105 1.00 83.69 187 ILE A O 1
ATOM 1435 N N . ALA A 1 188 ? 14.065 7.136 -11.331 1.00 75.38 188 ALA A N 1
ATOM 1436 C CA . ALA A 1 188 ? 13.410 6.957 -10.037 1.00 75.38 188 ALA A CA 1
ATOM 1437 C C . ALA A 1 188 ? 12.657 5.615 -9.951 1.00 75.38 188 ALA A C 1
ATOM 1439 O O . ALA A 1 188 ? 12.466 5.057 -8.868 1.00 75.38 188 ALA A O 1
ATOM 1440 N N . ARG A 1 189 ? 12.210 5.072 -11.090 1.00 81.00 189 ARG A N 1
ATOM 1441 C CA . ARG A 1 189 ? 11.545 3.764 -11.165 1.00 81.00 189 ARG A CA 1
ATOM 1442 C C . ARG A 1 189 ? 12.552 2.630 -10.972 1.00 81.00 189 ARG A C 1
ATOM 1444 O O . ARG A 1 189 ? 12.278 1.719 -10.189 1.00 81.00 189 ARG A O 1
ATOM 1451 N N . LEU A 1 190 ? 13.732 2.732 -11.591 1.00 82.50 190 LEU A N 1
ATOM 1452 C CA . LEU A 1 190 ? 14.839 1.793 -11.375 1.00 82.50 190 LEU A CA 1
ATOM 1453 C C . LEU A 1 190 ? 15.324 1.810 -9.918 1.00 82.50 190 LEU A C 1
ATOM 1455 O O . LEU A 1 190 ? 15.567 0.755 -9.331 1.00 82.50 190 LEU A O 1
ATOM 1459 N N . GLU A 1 191 ? 15.436 2.987 -9.306 1.00 79.44 191 GLU A N 1
ATOM 1460 C CA . GLU A 1 191 ? 15.831 3.114 -7.898 1.00 79.44 191 GLU A CA 1
ATOM 1461 C C . GLU A 1 191 ? 14.835 2.435 -6.954 1.00 79.44 191 GLU A C 1
ATOM 1463 O O . GLU A 1 191 ? 15.244 1.696 -6.053 1.00 79.44 191 GLU A O 1
ATOM 1468 N N . ASN A 1 192 ? 13.532 2.617 -7.194 1.00 71.75 192 ASN A N 1
ATOM 1469 C CA . ASN A 1 192 ? 12.477 1.946 -6.433 1.00 71.75 192 ASN A CA 1
ATOM 1470 C C . ASN A 1 192 ? 12.554 0.422 -6.578 1.00 71.75 192 ASN A C 1
ATOM 1472 O O . ASN A 1 192 ? 12.505 -0.288 -5.573 1.00 71.75 192 ASN A O 1
ATOM 1476 N N . TYR A 1 193 ? 12.744 -0.078 -7.800 1.00 78.19 193 TYR A N 1
ATOM 1477 C CA . TYR A 1 193 ? 12.936 -1.504 -8.060 1.00 78.19 193 TYR A CA 1
ATOM 1478 C C . TYR A 1 193 ? 14.139 -2.070 -7.294 1.00 78.19 193 TYR A C 1
ATOM 1480 O O . TYR A 1 193 ? 14.003 -3.024 -6.525 1.00 78.19 193 TYR A O 1
ATOM 1488 N N . LYS A 1 194 ? 15.310 -1.428 -7.403 1.00 76.81 194 LYS A N 1
ATOM 1489 C CA . LYS A 1 194 ? 16.531 -1.849 -6.694 1.00 76.81 194 LYS A CA 1
ATOM 1490 C C . LYS A 1 194 ? 16.386 -1.773 -5.181 1.00 76.81 194 LYS A C 1
ATOM 1492 O O . LYS A 1 194 ? 16.974 -2.579 -4.456 1.00 76.81 194 LYS A O 1
ATOM 1497 N N . LYS A 1 195 ? 15.665 -0.775 -4.673 1.00 69.31 195 LYS A N 1
ATOM 1498 C CA . LYS A 1 195 ? 15.362 -0.658 -3.245 1.00 69.31 195 LYS A CA 1
ATOM 1499 C C . LYS A 1 195 ? 14.535 -1.854 -2.784 1.00 69.31 195 LYS A C 1
ATOM 1501 O O . LYS A 1 195 ? 14.935 -2.526 -1.837 1.00 69.31 195 LYS A O 1
ATOM 1506 N N . LEU A 1 196 ? 13.456 -2.173 -3.493 1.00 65.75 196 LEU A N 1
ATOM 1507 C CA . LEU A 1 196 ? 12.584 -3.295 -3.151 1.00 65.75 196 LEU A CA 1
ATOM 1508 C C . LEU A 1 196 ? 13.298 -4.651 -3.277 1.00 65.75 196 LEU A C 1
ATOM 1510 O O . LEU A 1 196 ? 13.182 -5.482 -2.379 1.00 65.75 196 LEU A O 1
ATOM 1514 N N . GLN A 1 197 ? 14.127 -4.855 -4.305 1.00 69.94 197 GLN A N 1
ATOM 1515 C CA . GLN A 1 197 ? 14.963 -6.058 -4.423 1.00 69.94 197 GLN A CA 1
ATOM 1516 C C . GLN A 1 197 ? 15.976 -6.207 -3.280 1.00 69.94 197 GLN A C 1
ATOM 1518 O O . GLN A 1 197 ? 16.228 -7.315 -2.802 1.00 69.94 197 GLN A O 1
ATOM 1523 N N . ARG A 1 198 ? 16.597 -5.108 -2.832 1.00 67.25 198 ARG A N 1
ATOM 1524 C CA . ARG A 1 198 ? 17.484 -5.133 -1.658 1.00 67.25 198 ARG A CA 1
ATOM 1525 C C . ARG A 1 198 ? 16.699 -5.499 -0.405 1.00 67.25 198 ARG A C 1
ATOM 1527 O O . ARG A 1 198 ? 17.139 -6.360 0.352 1.00 67.25 198 ARG A O 1
ATOM 1534 N N . GLU A 1 199 ? 15.529 -4.899 -0.211 1.00 58.69 199 GLU A N 1
ATOM 1535 C CA . GLU A 1 199 ? 14.648 -5.213 0.916 1.00 58.69 199 GLU A CA 1
ATOM 1536 C C . GLU A 1 199 ? 14.217 -6.689 0.933 1.00 58.69 199 GLU A C 1
ATOM 1538 O O . GLU A 1 199 ? 14.184 -7.287 2.012 1.00 58.69 199 GLU A O 1
ATOM 1543 N N . LEU A 1 200 ? 13.955 -7.296 -0.232 1.00 60.78 200 LEU A N 1
ATOM 1544 C CA . LEU A 1 200 ? 13.719 -8.739 -0.351 1.00 60.78 200 LEU A CA 1
ATOM 1545 C C . LEU A 1 200 ? 14.940 -9.559 0.081 1.00 60.78 200 LEU A C 1
ATOM 1547 O O . LEU A 1 200 ? 14.823 -10.392 0.978 1.00 60.78 200 LEU A O 1
ATOM 1551 N N . ARG A 1 201 ? 16.117 -9.294 -0.506 1.00 62.66 201 ARG A N 1
ATOM 1552 C CA . ARG A 1 201 ? 17.351 -10.051 -0.222 1.00 62.66 201 ARG A CA 1
ATOM 1553 C C . ARG A 1 201 ? 17.735 -10.015 1.255 1.00 62.66 201 ARG A C 1
ATOM 1555 O O . ARG A 1 201 ? 18.033 -11.052 1.841 1.00 62.66 201 ARG A O 1
ATOM 1562 N N . TYR A 1 202 ? 17.692 -8.837 1.880 1.00 54.91 202 TYR A N 1
ATOM 1563 C CA . TYR A 1 202 ? 17.958 -8.709 3.317 1.00 54.91 202 TYR A CA 1
ATOM 1564 C C . TYR A 1 202 ? 16.931 -9.466 4.168 1.00 54.91 202 TYR A C 1
ATOM 1566 O O . TYR A 1 202 ? 17.273 -9.991 5.226 1.00 54.91 202 TYR A O 1
ATOM 1574 N N . SER A 1 203 ? 15.678 -9.552 3.717 1.00 50.69 203 SER A N 1
ATOM 1575 C CA . SER A 1 203 ? 14.644 -10.294 4.434 1.00 50.69 203 SER A CA 1
ATOM 1576 C C . SER A 1 203 ? 14.811 -11.809 4.335 1.00 50.69 203 SER A C 1
ATOM 1578 O O . SER A 1 203 ? 14.567 -12.502 5.322 1.00 50.69 203 SER A O 1
ATOM 1580 N N . GLU A 1 204 ? 15.218 -12.331 3.177 1.00 55.72 204 GLU A N 1
ATOM 1581 C CA . GLU A 1 204 ? 15.490 -13.762 3.002 1.00 55.72 204 GLU A CA 1
ATOM 1582 C C . GLU A 1 204 ? 16.647 -14.223 3.891 1.00 55.72 204 GLU A C 1
ATOM 1584 O O . GLU A 1 204 ? 16.557 -15.272 4.531 1.00 55.72 204 GLU A O 1
ATOM 1589 N N . LEU A 1 205 ? 17.707 -13.415 3.987 1.00 55.38 205 LEU A N 1
ATOM 1590 C CA . LEU A 1 205 ? 18.853 -13.691 4.856 1.00 55.38 205 LEU A CA 1
ATOM 1591 C C . LEU A 1 205 ? 18.430 -13.797 6.328 1.00 55.38 205 LEU A C 1
ATOM 1593 O O . LEU A 1 205 ? 18.695 -14.821 6.956 1.00 55.38 205 LEU A O 1
ATOM 1597 N N . ASN A 1 206 ? 17.669 -12.821 6.836 1.00 54.69 206 ASN A N 1
ATOM 1598 C CA . ASN A 1 206 ? 17.166 -12.851 8.214 1.00 54.69 206 ASN A CA 1
ATOM 1599 C C . ASN A 1 206 ? 16.232 -14.046 8.481 1.00 54.69 206 ASN A C 1
ATOM 1601 O O . ASN A 1 206 ? 16.263 -14.625 9.564 1.00 54.69 206 ASN A O 1
ATOM 1605 N N . SER A 1 207 ? 15.393 -14.431 7.511 1.00 50.59 207 SER A N 1
ATOM 1606 C CA . SER A 1 207 ? 14.493 -15.585 7.670 1.00 50.59 207 SER A CA 1
ATOM 1607 C C . SER A 1 207 ? 15.260 -16.906 7.787 1.00 50.59 207 SER A C 1
ATOM 1609 O O . SER A 1 207 ? 14.974 -17.703 8.680 1.00 50.59 207 SER A O 1
ATOM 1611 N N . LYS A 1 208 ? 16.299 -17.094 6.962 1.00 53.94 208 LYS A N 1
ATOM 1612 C CA . LYS A 1 208 ? 17.179 -18.271 7.005 1.00 53.94 208 LYS A CA 1
ATOM 1613 C C . LYS A 1 208 ? 17.998 -18.321 8.293 1.00 53.94 208 LYS A C 1
ATOM 1615 O O . LYS A 1 208 ? 18.253 -19.407 8.808 1.00 53.94 208 LYS A O 1
ATOM 1620 N N . GLU A 1 209 ? 18.409 -17.172 8.823 1.00 57.47 209 GLU A N 1
ATOM 1621 C CA . GLU A 1 209 ? 19.069 -17.086 10.130 1.00 57.47 209 GLU A CA 1
ATOM 1622 C C . GLU A 1 209 ? 18.128 -17.504 11.266 1.00 57.47 209 GLU A C 1
ATOM 1624 O O . GLU A 1 209 ? 18.501 -18.352 12.076 1.00 57.47 209 GLU A O 1
ATOM 1629 N N . LEU A 1 210 ? 16.880 -17.024 11.270 1.00 53.16 210 LEU A N 1
ATOM 1630 C CA . LEU A 1 210 ? 15.867 -17.436 12.249 1.00 53.16 210 LEU A CA 1
ATOM 1631 C C . LEU A 1 210 ? 15.511 -18.927 12.156 1.00 53.16 210 LEU A C 1
ATOM 1633 O O . LEU A 1 210 ? 15.330 -19.586 13.181 1.00 53.16 210 LEU A O 1
ATOM 1637 N N . GLU A 1 211 ? 15.390 -19.477 10.947 1.00 55.34 211 GLU A N 1
ATOM 1638 C CA . GLU A 1 211 ? 15.178 -20.917 10.757 1.00 55.34 211 GLU A CA 1
ATOM 1639 C C . GLU A 1 211 ? 16.357 -21.731 11.290 1.00 55.34 211 GLU A C 1
ATOM 1641 O O . GLU A 1 211 ? 16.151 -22.728 11.983 1.00 55.34 211 GLU A O 1
ATOM 1646 N N . ARG A 1 212 ? 17.595 -21.286 11.043 1.00 60.91 212 ARG A N 1
ATOM 1647 C CA . ARG A 1 212 ? 18.800 -21.924 11.591 1.00 60.91 212 ARG A CA 1
ATOM 1648 C C . ARG A 1 212 ? 18.836 -21.870 13.113 1.00 60.91 212 ARG A C 1
ATOM 1650 O O . ARG A 1 212 ? 19.168 -22.878 13.734 1.00 60.91 212 ARG A O 1
ATOM 1657 N N . GLU A 1 213 ? 18.467 -20.747 13.721 1.00 59.00 213 GLU A N 1
ATOM 1658 C CA . GLU A 1 213 ? 18.370 -20.636 15.179 1.00 59.00 213 GLU A CA 1
ATOM 1659 C C . GLU A 1 213 ? 17.303 -21.567 15.753 1.00 59.00 213 GLU A C 1
ATOM 1661 O O . GLU A 1 213 ? 17.567 -22.254 16.738 1.00 59.00 213 GLU A O 1
ATOM 1666 N N . LYS A 1 214 ? 16.125 -21.659 15.122 1.00 54.19 214 LYS A N 1
ATOM 1667 C CA . LYS A 1 214 ? 15.080 -22.614 15.524 1.00 54.19 214 LYS A CA 1
ATOM 1668 C C . LYS A 1 214 ? 15.575 -24.052 15.424 1.00 54.19 214 LYS A C 1
ATOM 1670 O O . LYS A 1 214 ? 15.461 -24.781 16.401 1.00 54.19 214 LYS A O 1
ATOM 1675 N N . ILE A 1 215 ? 16.184 -24.440 14.301 1.00 62.94 215 ILE A N 1
ATOM 1676 C CA . ILE A 1 215 ? 16.747 -25.785 14.105 1.00 62.94 215 ILE A CA 1
ATOM 1677 C C . ILE A 1 215 ? 17.813 -26.088 15.164 1.00 62.94 215 ILE A C 1
ATOM 1679 O O . ILE A 1 215 ? 17.805 -27.172 15.744 1.00 62.94 215 ILE A O 1
ATOM 1683 N N . ASN A 1 216 ? 18.703 -25.140 15.461 1.00 59.69 216 ASN A N 1
ATOM 1684 C CA . ASN A 1 216 ? 19.720 -25.312 16.499 1.00 59.69 216 ASN A CA 1
ATOM 1685 C C . ASN A 1 216 ? 19.108 -25.416 17.899 1.00 59.69 216 ASN A C 1
ATOM 1687 O O . ASN A 1 216 ? 19.557 -26.231 18.700 1.00 59.69 216 ASN A O 1
ATOM 1691 N N . LYS A 1 217 ? 18.056 -24.649 18.191 1.00 50.78 217 LYS A N 1
ATOM 1692 C CA . LYS A 1 217 ? 17.349 -24.702 19.475 1.00 50.78 217 LYS A CA 1
ATOM 1693 C C . LYS A 1 217 ? 16.590 -26.019 19.646 1.00 50.78 217 LYS A C 1
ATOM 1695 O O . LYS A 1 217 ? 16.652 -26.614 20.715 1.00 50.78 217 LYS A O 1
ATOM 1700 N N . THR A 1 218 ? 15.956 -26.522 18.587 1.00 52.56 218 THR A N 1
ATOM 1701 C CA . THR A 1 218 ? 15.305 -27.840 18.562 1.00 52.56 218 THR A CA 1
ATOM 1702 C C . THR A 1 218 ? 16.323 -28.977 18.698 1.00 52.56 218 THR A C 1
ATOM 1704 O O . THR A 1 218 ? 16.069 -29.923 19.435 1.00 52.56 218 THR A O 1
ATOM 1707 N N . LYS A 1 219 ? 17.506 -28.869 18.074 1.00 51.00 219 LYS A N 1
ATOM 1708 C CA . LYS A 1 219 ? 18.610 -29.828 18.269 1.00 51.00 219 LYS A CA 1
ATOM 1709 C C . LYS A 1 219 ? 19.183 -29.796 19.688 1.00 51.00 219 LYS A C 1
ATOM 1711 O O . LYS A 1 219 ? 19.486 -30.853 20.225 1.00 51.00 219 LYS A O 1
ATOM 1716 N N . CYS A 1 220 ? 19.305 -28.617 20.302 1.00 47.41 220 CYS A N 1
ATOM 1717 C CA . CYS A 1 220 ? 19.714 -28.494 21.705 1.00 47.41 220 CYS A CA 1
ATOM 1718 C C . CYS A 1 220 ? 18.691 -29.122 22.658 1.00 47.41 220 CYS A C 1
ATOM 1720 O O . CYS A 1 220 ? 19.090 -29.805 23.590 1.00 47.41 220 CYS A O 1
ATOM 1722 N N . LEU A 1 221 ? 17.390 -28.933 22.417 1.00 46.81 221 LEU A N 1
ATOM 1723 C CA . LEU A 1 221 ? 16.335 -29.534 23.241 1.00 46.81 221 LEU A CA 1
ATOM 1724 C C . LEU A 1 221 ? 16.303 -31.065 23.107 1.00 46.81 221 LEU A C 1
ATOM 1726 O O . LEU A 1 221 ? 16.208 -31.752 24.114 1.00 46.81 221 LEU A O 1
ATOM 1730 N N . ALA A 1 222 ? 16.496 -31.599 21.897 1.00 48.53 222 ALA A N 1
ATOM 1731 C CA . ALA A 1 222 ? 16.590 -33.044 21.669 1.00 48.53 222 ALA A CA 1
ATOM 1732 C C . ALA A 1 222 ? 17.853 -33.692 22.279 1.00 48.53 222 ALA A C 1
ATOM 1734 O O . ALA A 1 222 ? 17.877 -34.897 22.501 1.00 48.53 222 ALA A O 1
ATOM 1735 N N . ALA A 1 223 ? 18.904 -32.912 22.552 1.00 45.91 223 ALA A N 1
ATOM 1736 C CA . ALA A 1 223 ? 20.133 -33.390 23.191 1.00 45.91 223 ALA A CA 1
ATOM 1737 C C . ALA A 1 223 ? 20.071 -33.393 24.733 1.00 45.91 223 ALA A C 1
ATOM 1739 O O . ALA A 1 223 ? 20.997 -33.888 25.363 1.00 45.91 223 ALA A O 1
ATOM 1740 N N . TRP A 1 224 ? 19.017 -32.828 25.335 1.00 42.00 224 TRP A N 1
ATOM 1741 C CA . TRP A 1 224 ? 18.802 -32.785 26.791 1.00 42.00 224 TRP A CA 1
ATOM 1742 C C . TRP A 1 224 ? 17.775 -33.825 27.285 1.00 42.00 224 TRP A C 1
ATOM 1744 O O . TRP A 1 224 ? 17.490 -33.877 28.478 1.00 42.00 224 TRP A O 1
ATOM 1754 N N . GLU A 1 225 ? 17.230 -34.650 26.384 1.00 44.06 225 GLU A N 1
ATOM 1755 C CA . GLU A 1 225 ? 16.297 -35.752 26.689 1.00 44.06 225 GLU A CA 1
ATOM 1756 C C . GLU A 1 225 ? 16.935 -37.157 26.536 1.00 44.06 225 GLU A C 1
ATOM 1758 O O . GLU A 1 225 ? 16.222 -38.159 26.489 1.00 44.06 225 GLU A O 1
ATOM 1763 N N . LEU A 1 226 ? 18.272 -37.244 26.491 1.00 39.81 226 LEU A N 1
ATOM 1764 C CA . LEU A 1 226 ? 19.071 -38.483 26.558 1.00 39.81 226 LEU A CA 1
ATOM 1765 C C . LEU A 1 226 ? 20.066 -38.405 27.720 1.00 39.81 226 LEU A C 1
ATOM 1767 O O . LEU A 1 226 ? 20.306 -39.463 28.342 1.00 39.81 226 LEU A O 1
#

pLDDT: mean 71.03, std 18.0, range [24.73, 93.69]

Mean predicted aligned error: 14.4 Å

Sequence (226 aa):
MSLNKDFNVSRLERYISIAWDSMATPVVVLTKSDLCNDVESKILEVESIAIGIDILVTSGVLEGGYLAVKKYITNGKTIAFIGSSGVGKSTLINKLIGNKFLKTNDIRNDDKGRHTTTHRELILVPDAGVVIDTPGMRELGIISADLDKSFSDIEEIAKRCKFSDCQHESEPKCAVKEAIEEGHLDIARLENYKKLQRELRYSELNSKELEREKINKTKCLAAWEL